Protein AF-A0ABD1S3P5-F1 (afdb_monomer_lite)

InterPro domains:
  IPR026961 PGG domain [PF13962] (148-202)

Radius of gyration: 58.66 Å; chains: 1; bounding box: 103×117×147 Å

Sequence (234 aa):
MLAAAAPSSASAAITHRISSPAATEDFFEEQLPLYLGKYLIYVERLAALEESWTRSIDVNDINNQRETAMDIADKLQYGASALEIKEALVEAGAKHARHVGQVDKAIELQRTVSDIKHEVHSQLIQNKKTQRQVSGIAKELKKIHRDAVQNTTNSVTVVAVLFASIAFLAIFNLPCLYLRDGPKAGKARISNTIAFRVFCLSILQPCSFLLLLSSFRLPSLPGTQELRNKLSQL

Secondary structure (DSSP, 8-state):
-----PPPTTTTSSTT-S--TTTTTHHHHHHHHHHHHHHHHHHHHHHHHHHHHHTT--TT---TTS--HHHHHHTS-S-HHHHHHHHHHHHTT---TTTTTHHHHHHHHHHHHHHHHHHHHHHHHHHHHHHHHHHHHHHHHHHHHHHHHHHHHHHHHHHHHHHHHHHHHHHH-STTSB--SSTTTT-BTTTT-HHHHHHHHHHHHHHHHHHHHHHH------HHHHHHHHHTT-

Foldseek 3Di:
DDDDDDDDPPVVVVVPPPDDPPPVVVVVVVCVVVVVVVVVVVVVVVVVVVVVVVVPDDQADADPVLFGQLNVLVPDDDDPVSVVSNVVSVVVVHDTSVPPPPVCPVVVVVVVVVVVVVVVVVVVVVVVVVVVVVVVVVVVVVVVVVVVVLVVVLVVLVVVLVVVVVVVCVVQPDPPQAACDDPRGRDGPCPPPPVVVVVVCVSPPVSVVVNCVSVVPDDDDPPVVVVVVVVVVD

Organism: NCBI:txid205694

pLDDT: mean 70.48, std 14.76, range [35.66, 96.38]

Structure (mmCIF, N/CA/C/O backbone):
data_AF-A0ABD1S3P5-F1
#
_entry.id   AF-A0ABD1S3P5-F1
#
loop_
_atom_site.group_PDB
_atom_site.id
_atom_site.type_symbol
_atom_site.label_atom_id
_atom_site.label_alt_id
_atom_site.label_comp_id
_atom_site.label_asym_id
_atom_site.label_entity_id
_atom_site.label_seq_id
_atom_site.pdbx_PDB_ins_code
_atom_site.Cartn_x
_atom_site.Cartn_y
_atom_site.Cartn_z
_atom_site.occupancy
_atom_site.B_iso_or_equiv
_atom_site.auth_seq_id
_atom_site.auth_comp_id
_atom_site.auth_asym_id
_atom_site.auth_atom_id
_atom_site.pdbx_PDB_model_num
ATOM 1 N N . MET A 1 1 ? -22.052 -100.511 76.903 1.00 39.59 1 MET A N 1
ATOM 2 C CA . MET A 1 1 ? -20.831 -99.910 76.318 1.00 39.59 1 MET A CA 1
ATOM 3 C C . MET A 1 1 ? -21.218 -98.616 75.620 1.00 39.59 1 MET A C 1
ATOM 5 O O . MET A 1 1 ? -22.279 -98.604 75.017 1.00 39.59 1 MET A O 1
ATOM 9 N N . LEU A 1 2 ? -20.340 -97.607 75.715 1.00 35.66 2 LEU A N 1
ATOM 10 C CA . LEU A 1 2 ? -20.448 -96.195 75.287 1.00 35.66 2 LEU A CA 1
ATOM 11 C C . LEU A 1 2 ? -21.375 -95.337 76.173 1.00 35.66 2 LEU A C 1
ATOM 13 O O . LEU A 1 2 ? -22.586 -95.459 76.093 1.00 35.66 2 LEU A O 1
ATOM 17 N N . ALA A 1 3 ? -20.889 -94.639 77.204 1.00 38.06 3 ALA A N 1
ATOM 18 C CA . ALA A 1 3 ? -19.918 -93.530 77.288 1.00 38.06 3 ALA A CA 1
ATOM 19 C C . ALA A 1 3 ? -20.564 -92.136 77.127 1.00 38.06 3 ALA A C 1
ATOM 21 O O . ALA A 1 3 ? -21.062 -91.766 76.072 1.00 38.06 3 ALA A O 1
ATOM 22 N N . ALA A 1 4 ? -20.514 -91.421 78.253 1.00 40.78 4 ALA A N 1
ATOM 23 C CA . ALA A 1 4 ? -20.745 -90.012 78.547 1.00 40.78 4 ALA A CA 1
ATOM 24 C C . ALA A 1 4 ? -20.674 -88.980 77.402 1.00 40.78 4 ALA A C 1
ATOM 26 O O . ALA A 1 4 ? -19.694 -88.914 76.666 1.00 40.78 4 ALA A O 1
ATOM 27 N N . ALA A 1 5 ? -21.618 -88.034 77.430 1.00 40.75 5 ALA A N 1
ATOM 28 C CA . ALA A 1 5 ? -21.368 -86.638 77.080 1.00 40.75 5 ALA A CA 1
ATOM 29 C C . ALA A 1 5 ? -22.141 -85.740 78.063 1.00 40.75 5 ALA A C 1
ATOM 31 O O . ALA A 1 5 ? -23.366 -85.799 78.156 1.00 40.75 5 ALA A O 1
ATOM 32 N N . ALA A 1 6 ? -21.393 -84.977 78.858 1.00 50.50 6 ALA A N 1
ATOM 33 C CA . ALA A 1 6 ? -21.895 -84.048 79.862 1.00 50.50 6 ALA A CA 1
ATOM 34 C C . ALA A 1 6 ? -2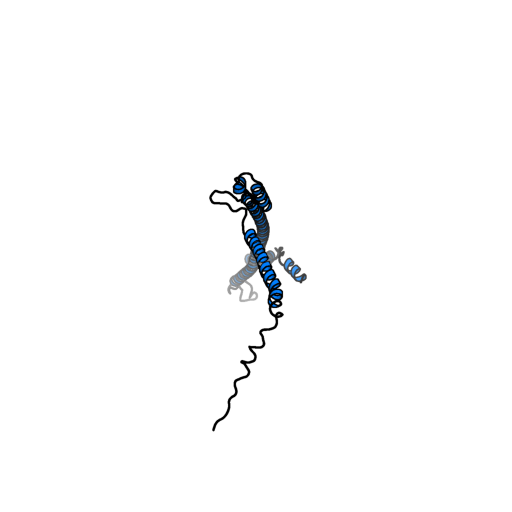2.597 -82.832 79.216 1.00 50.50 6 ALA A C 1
ATOM 36 O O . ALA A 1 6 ? -22.207 -82.418 78.122 1.00 50.50 6 ALA A O 1
ATOM 37 N N . PRO A 1 7 ? -23.593 -82.221 79.884 1.00 48.12 7 PRO A N 1
ATOM 38 C CA . PRO A 1 7 ? -24.232 -81.002 79.402 1.00 48.12 7 PRO A CA 1
ATOM 39 C C . PRO A 1 7 ? -23.256 -79.817 79.430 1.00 48.12 7 PRO A C 1
ATOM 41 O O . PRO A 1 7 ? -22.614 -79.526 80.439 1.00 48.12 7 PRO A O 1
ATOM 44 N N . SER A 1 8 ? -23.157 -79.135 78.289 1.00 46.97 8 SER A N 1
ATOM 45 C CA . SER A 1 8 ? -22.317 -77.963 78.048 1.00 46.97 8 SER A CA 1
ATOM 46 C C . SER A 1 8 ? -22.618 -76.818 79.020 1.00 46.97 8 SER A C 1
ATOM 48 O O . SER A 1 8 ? -23.758 -76.369 79.151 1.00 46.97 8 SER A O 1
ATOM 50 N N . SER A 1 9 ? -21.555 -76.289 79.616 1.00 54.38 9 SER A N 1
ATOM 51 C CA . SER A 1 9 ? -21.461 -75.184 80.580 1.00 54.38 9 SER A CA 1
ATOM 52 C C . SER A 1 9 ? -21.979 -73.809 80.113 1.00 54.38 9 SER A C 1
ATOM 54 O O . SER A 1 9 ? -21.763 -72.813 80.797 1.00 54.38 9 SER A O 1
ATOM 56 N N . ALA A 1 10 ? -22.700 -73.717 78.992 1.00 51.88 10 ALA A N 1
ATOM 57 C CA . ALA A 1 10 ? -23.250 -72.458 78.481 1.00 51.88 10 ALA A CA 1
ATOM 58 C C . ALA A 1 10 ? -24.597 -72.068 79.125 1.00 51.88 10 ALA A C 1
ATOM 60 O O . ALA A 1 10 ? -24.913 -70.885 79.222 1.00 51.88 10 ALA A O 1
ATOM 61 N N . SER A 1 11 ? -25.374 -73.034 79.634 1.00 43.78 11 SER A N 1
ATOM 62 C CA . SER A 1 11 ? -26.687 -72.753 80.245 1.00 43.78 11 SER A CA 1
ATOM 63 C C . SER A 1 11 ? -26.609 -72.295 81.710 1.00 43.78 11 SER A C 1
ATOM 65 O O . SER A 1 11 ? -27.605 -71.827 82.252 1.00 43.78 11 SER A O 1
ATOM 67 N N . ALA A 1 12 ? -25.438 -72.396 82.350 1.00 48.00 12 ALA A N 1
ATOM 68 C CA . ALA A 1 12 ? -25.207 -71.908 83.713 1.00 48.00 12 ALA A CA 1
ATOM 69 C C . ALA A 1 12 ? -24.715 -70.446 83.753 1.00 48.00 12 ALA A C 1
ATOM 71 O O . ALA A 1 12 ? -24.774 -69.804 84.798 1.00 48.00 12 ALA A O 1
ATOM 72 N N . ALA A 1 13 ? -24.273 -69.893 82.617 1.00 46.25 13 ALA A N 1
ATOM 73 C CA . ALA A 1 13 ? -23.770 -68.520 82.528 1.00 46.25 13 ALA A CA 1
ATOM 74 C C . ALA A 1 13 ? -24.880 -67.464 82.347 1.00 46.25 13 ALA A C 1
ATOM 76 O O . ALA A 1 13 ? -24.638 -66.277 82.550 1.00 46.25 13 ALA A O 1
ATOM 77 N N . ILE A 1 14 ? -26.102 -67.882 81.996 1.00 49.34 14 ILE A N 1
ATOM 78 C CA . ILE A 1 14 ? -27.228 -66.968 81.733 1.00 49.34 14 ILE A CA 1
ATOM 79 C C . ILE A 1 14 ? -28.035 -66.672 83.013 1.00 49.34 14 ILE A C 1
ATOM 81 O O . ILE A 1 14 ? -28.642 -65.611 83.124 1.00 49.34 14 ILE A O 1
ATOM 85 N N . THR A 1 15 ? -27.958 -67.525 84.038 1.00 52.34 15 THR A N 1
ATOM 86 C CA . THR A 1 15 ? -28.753 -67.370 85.275 1.00 52.34 15 THR A CA 1
ATOM 87 C C . THR A 1 15 ? -28.038 -66.585 86.388 1.00 52.34 15 THR A C 1
ATOM 89 O O . THR A 1 15 ? -28.634 -66.324 87.425 1.00 52.34 15 THR A O 1
ATOM 92 N N . HIS A 1 16 ? -26.792 -66.129 86.190 1.00 46.78 16 HIS A N 1
ATOM 93 C CA . HIS A 1 16 ? -26.064 -65.324 87.192 1.00 46.78 16 HIS A CA 1
ATOM 94 C C . HIS A 1 16 ? -25.769 -63.877 86.749 1.00 46.78 16 HIS A C 1
ATOM 96 O O . HIS A 1 16 ? -24.919 -63.195 87.322 1.00 46.78 16 HIS A O 1
ATOM 102 N N . ARG A 1 17 ? -26.479 -63.378 85.729 1.00 45.41 17 ARG A N 1
ATOM 103 C CA . ARG A 1 17 ? -26.365 -61.985 85.255 1.00 45.41 17 ARG A CA 1
ATOM 104 C C . ARG A 1 17 ? -27.655 -61.174 85.394 1.00 45.41 17 ARG A C 1
ATOM 106 O O . ARG A 1 17 ? -27.852 -60.201 84.679 1.00 45.41 17 ARG A O 1
ATOM 113 N N . ILE A 1 18 ? -28.506 -61.545 86.349 1.00 49.81 18 ILE A N 1
ATOM 114 C CA . ILE A 1 18 ? -29.644 -60.735 86.805 1.00 49.81 18 ILE A CA 1
ATOM 115 C C . ILE A 1 18 ? -29.401 -60.389 88.277 1.00 49.81 18 ILE A C 1
ATOM 117 O O . ILE A 1 18 ? -30.017 -60.961 89.163 1.00 49.81 18 ILE A O 1
ATOM 121 N N . SER A 1 19 ? -28.414 -59.531 88.543 1.00 48.06 19 SER A N 1
ATOM 122 C CA . SER A 1 19 ? -28.267 -58.800 89.814 1.00 48.06 19 SER A CA 1
ATOM 123 C C . SER A 1 19 ? -27.084 -57.830 89.714 1.00 48.06 19 SER A C 1
ATOM 125 O O . SER A 1 19 ? -26.048 -58.021 90.346 1.00 48.06 19 SER A O 1
ATOM 127 N N . SER A 1 20 ? -27.209 -56.792 88.887 1.00 41.75 20 SER A N 1
ATOM 128 C CA . SER A 1 20 ? -26.415 -55.573 89.066 1.00 41.75 20 SER A CA 1
ATOM 129 C C . SER A 1 20 ? -27.196 -54.376 88.511 1.00 41.75 20 SER A C 1
ATOM 131 O O . SER A 1 20 ? -27.411 -54.323 87.301 1.00 41.75 20 SER A O 1
ATOM 133 N N . PRO A 1 21 ? -27.641 -53.431 89.358 1.00 45.88 21 PRO A N 1
ATOM 134 C CA . PRO A 1 21 ? -28.354 -52.225 88.934 1.00 45.88 21 PRO A CA 1
ATOM 135 C C . PRO A 1 21 ? -27.427 -51.140 88.352 1.00 45.88 21 PRO A C 1
ATOM 137 O O . PRO A 1 21 ? -27.872 -50.026 88.117 1.00 45.88 21 PRO A O 1
ATOM 140 N N . ALA A 1 22 ? -26.148 -51.443 88.107 1.00 45.25 22 ALA A N 1
ATOM 141 C CA . ALA A 1 22 ? -25.163 -50.465 87.641 1.00 45.25 22 ALA A CA 1
ATOM 142 C C . ALA A 1 22 ? -25.026 -50.370 86.108 1.00 45.25 22 ALA A C 1
ATOM 144 O O . ALA A 1 22 ? -24.337 -49.490 85.623 1.00 45.25 22 ALA A O 1
ATOM 145 N N . ALA A 1 23 ? -25.655 -51.256 85.328 1.00 44.66 23 ALA A N 1
ATOM 146 C CA . ALA A 1 23 ? -25.467 -51.293 83.868 1.00 44.66 23 ALA A CA 1
ATOM 147 C C . ALA A 1 23 ? -26.588 -50.607 83.060 1.00 44.66 23 ALA A C 1
ATOM 149 O O . ALA A 1 23 ? -26.523 -50.561 81.834 1.00 44.66 23 ALA A O 1
ATOM 150 N N . THR A 1 24 ? -27.636 -50.111 83.722 1.00 47.38 24 THR A N 1
ATOM 151 C CA . THR A 1 24 ? -28.784 -49.457 83.068 1.00 47.38 24 THR A CA 1
ATOM 152 C C . THR A 1 24 ? -28.721 -47.931 83.085 1.00 47.38 24 THR A C 1
ATOM 154 O O . THR A 1 24 ? -29.417 -47.312 82.286 1.00 47.38 24 THR A O 1
ATOM 157 N N . GLU A 1 25 ? -27.879 -47.324 83.926 1.00 46.66 25 GLU A N 1
ATOM 158 C CA . GLU A 1 25 ? -27.720 -45.859 83.975 1.00 46.66 25 GLU A CA 1
ATOM 159 C C . GLU A 1 25 ? -26.595 -45.353 83.054 1.00 46.66 25 GLU A C 1
ATOM 161 O O . GLU A 1 25 ? -26.765 -44.326 82.399 1.00 46.66 25 GLU A O 1
ATOM 166 N N . ASP A 1 26 ? -25.530 -46.139 82.853 1.00 43.09 26 ASP A N 1
ATOM 167 C CA . ASP A 1 26 ? -24.425 -45.792 81.939 1.00 43.09 26 ASP A CA 1
ATOM 168 C C . ASP A 1 26 ? -24.860 -45.709 80.460 1.00 43.09 26 ASP A C 1
ATOM 170 O O . ASP A 1 26 ? -24.284 -44.969 79.665 1.00 43.09 26 ASP A O 1
ATOM 174 N N . PHE A 1 27 ? -25.924 -46.421 80.067 1.00 45.88 27 PHE A N 1
ATOM 175 C CA . PHE A 1 27 ? -26.441 -46.385 78.691 1.00 45.88 27 PHE A CA 1
ATOM 176 C C . PHE A 1 27 ? -27.237 -45.103 78.382 1.00 45.88 27 PHE A C 1
ATOM 178 O O . PHE A 1 27 ? -27.354 -44.705 77.220 1.00 45.88 27 PHE A O 1
ATOM 185 N N . PHE A 1 28 ? -27.796 -44.453 79.410 1.00 45.91 28 PHE A N 1
ATOM 186 C CA . PHE A 1 28 ? -28.600 -43.237 79.262 1.00 45.91 28 PHE A CA 1
ATOM 187 C C . PHE A 1 28 ? -27.758 -41.954 79.340 1.00 45.91 28 PHE A C 1
ATOM 189 O O . PHE A 1 28 ? -28.091 -40.987 78.651 1.00 45.91 28 PHE A O 1
ATOM 196 N N . GLU A 1 29 ? -26.643 -41.946 80.080 1.00 49.00 29 GLU A N 1
ATOM 197 C CA . GLU A 1 29 ? -25.739 -40.783 80.147 1.00 49.00 29 GLU A CA 1
ATOM 198 C C . GLU A 1 29 ? -24.806 -40.646 78.927 1.00 49.00 29 GLU A C 1
ATOM 200 O O . GLU A 1 29 ? -24.455 -39.528 78.548 1.00 49.00 29 GLU A O 1
ATOM 205 N N . GLU A 1 30 ? -24.468 -41.738 78.232 1.00 50.41 30 GLU A N 1
ATOM 206 C CA . GLU A 1 30 ? -23.582 -41.689 77.053 1.00 50.41 30 GLU A CA 1
ATOM 207 C C . GLU A 1 30 ? -24.324 -41.321 75.743 1.00 50.41 30 GLU A C 1
ATOM 209 O O . GLU A 1 30 ? -23.744 -40.769 74.805 1.00 50.41 30 GLU A O 1
ATOM 214 N N . GLN A 1 31 ? -25.640 -41.559 75.666 1.00 53.59 31 GLN A N 1
ATOM 215 C CA . GLN A 1 31 ? -26.471 -41.250 74.486 1.00 53.59 31 GLN A CA 1
ATOM 216 C C . GLN A 1 31 ? -27.034 -39.818 74.472 1.00 53.59 31 GLN A C 1
ATOM 218 O O . GLN A 1 31 ? -27.347 -39.298 73.396 1.00 53.59 31 GLN A O 1
ATOM 223 N N . LEU A 1 32 ? -27.152 -39.160 75.630 1.00 56.72 32 LEU A N 1
ATOM 224 C CA . LEU A 1 32 ? -27.719 -37.812 75.757 1.00 56.72 32 LEU A CA 1
ATOM 225 C C . LEU A 1 32 ? -26.985 -36.739 74.918 1.00 56.72 32 LEU A C 1
ATOM 227 O O . LEU A 1 32 ? -27.651 -36.038 74.149 1.00 56.72 32 LEU A O 1
ATOM 231 N N . PRO A 1 33 ? -25.640 -36.613 74.978 1.00 58.31 33 PRO A N 1
ATOM 232 C CA . PRO A 1 33 ? -24.913 -35.619 74.182 1.00 58.31 33 PRO A CA 1
ATOM 233 C C . PRO A 1 33 ? -24.933 -35.935 72.680 1.00 58.31 33 PRO A C 1
ATOM 235 O O . PRO A 1 33 ? -24.889 -35.026 71.855 1.00 58.31 33 PRO A O 1
ATOM 238 N N . LEU A 1 34 ? -25.066 -37.208 72.303 1.00 57.84 34 LEU A N 1
ATOM 239 C CA . LEU A 1 34 ? -25.169 -37.654 70.911 1.00 57.84 34 LEU A CA 1
ATOM 240 C C . LEU A 1 34 ? -26.535 -37.313 70.299 1.00 57.84 34 LEU A C 1
ATOM 242 O O . LEU A 1 34 ? -26.616 -36.943 69.126 1.00 57.84 34 LEU A O 1
ATOM 246 N N . TYR A 1 35 ? -27.604 -37.396 71.092 1.00 59.91 35 TYR A N 1
ATOM 247 C CA . TYR A 1 35 ? -28.939 -36.953 70.693 1.00 59.91 35 TYR A CA 1
ATOM 248 C C . TYR A 1 35 ? -29.036 -35.431 70.623 1.00 59.91 35 TYR A C 1
ATOM 250 O O . TYR A 1 35 ? -29.481 -34.907 69.604 1.00 59.91 35 TYR A O 1
ATOM 258 N N . LEU A 1 36 ? -28.567 -34.720 71.651 1.00 67.19 36 LEU A N 1
ATOM 259 C CA . LEU A 1 36 ? -28.508 -33.256 71.648 1.00 67.19 36 LEU A CA 1
ATOM 260 C C . LEU A 1 36 ? -27.636 -32.729 70.505 1.00 67.19 36 LEU A C 1
ATOM 262 O O . LEU A 1 36 ? -28.056 -31.818 69.801 1.00 67.19 36 LEU A O 1
ATOM 266 N N . GLY A 1 37 ? -26.484 -33.353 70.250 1.00 70.12 37 GLY A N 1
ATOM 267 C CA . GLY A 1 37 ? -25.609 -33.023 69.127 1.00 70.12 37 GLY A CA 1
ATOM 268 C C . GLY A 1 37 ? -26.269 -33.277 67.772 1.00 70.12 37 GLY A C 1
ATOM 269 O O . GLY A 1 37 ? -26.207 -32.420 66.897 1.00 70.12 37 GLY A O 1
ATOM 270 N N . LYS A 1 38 ? -26.978 -34.403 67.598 1.00 72.94 38 LYS A N 1
ATOM 271 C CA . LYS A 1 38 ? -27.773 -34.644 66.382 1.00 72.94 38 LYS A CA 1
ATOM 272 C C . LYS A 1 38 ? -28.842 -33.574 66.195 1.00 72.94 38 LYS A C 1
ATOM 274 O O . LYS A 1 38 ? -28.939 -33.034 65.099 1.00 72.94 38 LYS A O 1
ATOM 279 N N . TYR A 1 39 ? -29.611 -33.253 67.236 1.00 69.62 39 TYR A N 1
ATOM 280 C CA . TYR A 1 39 ? -30.628 -32.202 67.170 1.00 69.62 39 TYR A CA 1
ATOM 281 C C . TYR A 1 39 ? -30.009 -30.849 66.817 1.00 69.62 39 TYR A C 1
ATOM 283 O O . TYR A 1 39 ? -30.495 -30.211 65.892 1.00 69.62 39 TYR A O 1
ATOM 291 N N . LEU A 1 40 ? -28.908 -30.457 67.462 1.00 74.19 40 LEU A N 1
ATOM 292 C CA . LEU A 1 40 ? -28.217 -29.193 67.202 1.00 74.19 40 LEU A CA 1
ATOM 293 C C . LEU A 1 40 ? -27.708 -29.103 65.754 1.00 74.19 40 LEU A C 1
ATOM 295 O O . LEU A 1 40 ? -27.933 -28.094 65.094 1.00 74.19 40 LEU A O 1
ATOM 299 N N . ILE A 1 41 ? -27.141 -30.192 65.221 1.00 75.25 41 ILE A N 1
ATOM 300 C CA . ILE A 1 41 ? -26.720 -30.290 63.814 1.00 75.25 41 ILE A CA 1
ATOM 301 C C . ILE A 1 41 ? -27.922 -30.176 62.866 1.00 75.25 41 ILE A C 1
ATOM 303 O O . ILE A 1 41 ? -27.816 -29.545 61.814 1.00 75.25 41 ILE A O 1
ATOM 307 N N . TYR A 1 42 ? -29.074 -30.764 63.206 1.00 72.12 42 TYR A N 1
ATOM 308 C CA . TYR A 1 42 ? -30.294 -30.589 62.413 1.00 72.12 42 TYR A CA 1
ATOM 309 C C . TYR A 1 42 ? -30.769 -29.133 62.420 1.00 72.12 42 TYR A C 1
ATOM 311 O O . TYR A 1 42 ? -31.145 -28.633 61.362 1.00 72.12 42 TYR A O 1
ATOM 319 N N . VAL A 1 43 ? -30.721 -28.445 63.567 1.00 72.62 43 VAL A N 1
ATOM 320 C CA . VAL A 1 43 ? -31.156 -27.041 63.659 1.00 72.62 43 VAL A CA 1
ATOM 321 C C . VAL 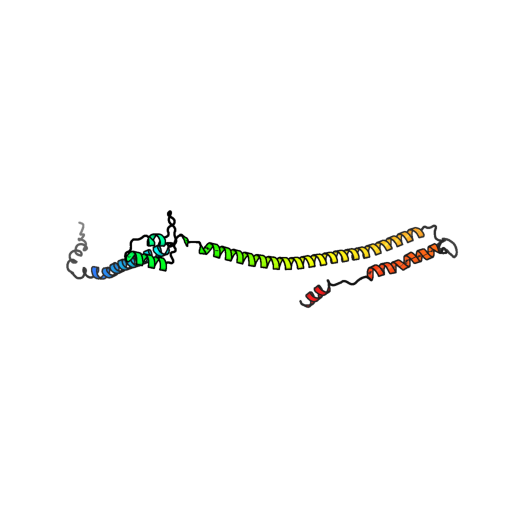A 1 43 ? -30.207 -26.116 62.890 1.00 72.62 43 VAL A C 1
ATOM 323 O O . VAL A 1 43 ? -30.675 -25.308 62.092 1.00 72.62 43 VAL A O 1
ATOM 326 N N . GLU A 1 44 ? -28.888 -26.283 63.031 1.00 75.56 44 GLU A N 1
ATOM 327 C CA . GLU A 1 44 ? -27.898 -25.518 62.253 1.00 75.56 44 GLU A CA 1
ATOM 328 C C . GLU A 1 44 ? -28.047 -25.756 60.748 1.00 75.56 44 GLU A C 1
ATOM 330 O O . GLU A 1 44 ? -27.958 -24.826 59.946 1.00 75.56 44 GLU A O 1
ATOM 335 N N . ARG A 1 45 ? -28.325 -27.000 60.344 1.00 77.56 45 ARG A N 1
ATOM 336 C CA . ARG A 1 45 ? -28.508 -27.339 58.932 1.00 77.56 45 ARG A CA 1
ATOM 337 C C . ARG A 1 45 ? -29.802 -26.772 58.352 1.00 77.56 45 ARG A C 1
ATOM 339 O O . ARG A 1 45 ? -29.815 -26.423 57.175 1.00 77.56 45 ARG A O 1
ATOM 346 N N . LEU A 1 46 ? -30.867 -26.672 59.147 1.00 72.31 46 LEU A N 1
ATOM 347 C CA . LEU A 1 46 ? -32.116 -26.024 58.740 1.00 72.31 46 LEU A CA 1
ATOM 348 C C . LEU A 1 46 ? -31.939 -24.507 58.598 1.00 72.31 46 LEU A C 1
ATOM 350 O O . LEU A 1 46 ? -32.345 -23.965 57.574 1.00 72.31 46 LEU A O 1
ATOM 354 N N . ALA A 1 47 ? -31.251 -23.853 59.538 1.00 70.88 47 ALA A N 1
ATOM 355 C CA . ALA A 1 47 ? -30.931 -22.426 59.443 1.00 70.88 47 ALA A CA 1
ATOM 356 C C . ALA A 1 47 ? -30.036 -22.112 58.225 1.00 70.88 47 ALA A C 1
ATOM 358 O O . ALA A 1 47 ? -30.294 -21.175 57.473 1.00 70.88 47 ALA A O 1
ATOM 359 N N . ALA A 1 48 ? -29.031 -22.953 57.951 1.00 67.00 48 ALA A N 1
ATOM 360 C CA . ALA A 1 48 ? -28.183 -22.809 56.766 1.00 67.00 48 ALA A CA 1
ATOM 361 C C . ALA A 1 48 ? -28.946 -23.044 55.447 1.00 67.00 48 ALA A C 1
ATOM 363 O O . ALA A 1 48 ? -28.643 -22.423 54.426 1.00 67.00 48 ALA A O 1
ATOM 364 N N . LEU A 1 49 ? -29.941 -23.939 55.446 1.00 65.56 49 LEU A N 1
ATOM 365 C CA . LEU A 1 49 ? -30.813 -24.157 54.290 1.00 65.56 49 LEU A CA 1
ATOM 366 C C . LEU A 1 49 ? -31.747 -22.966 54.052 1.00 65.56 49 LEU A C 1
ATOM 368 O O . LEU A 1 49 ? -31.940 -22.595 52.893 1.00 65.56 49 LEU A O 1
ATOM 372 N N . GLU A 1 50 ? -32.262 -22.346 55.114 1.00 66.94 50 GLU A N 1
ATOM 373 C CA . GLU A 1 50 ? -33.084 -21.132 55.060 1.00 66.94 50 GLU A CA 1
ATOM 374 C C . GLU A 1 50 ? -32.292 -19.937 54.498 1.00 66.94 50 GLU A C 1
ATOM 376 O O . GLU A 1 50 ? -32.757 -19.248 53.587 1.00 66.94 50 GLU A O 1
ATOM 381 N N . GLU A 1 51 ? -31.036 -19.765 54.917 1.00 60.50 51 GLU A N 1
ATOM 382 C CA . GLU A 1 51 ? -30.118 -18.787 54.318 1.00 60.50 51 GLU A CA 1
ATOM 383 C C . GLU A 1 51 ? -29.781 -19.076 52.845 1.00 60.50 51 GLU A C 1
ATOM 385 O O . GLU A 1 51 ? -29.542 -18.157 52.057 1.00 60.50 51 GLU A O 1
ATOM 390 N N . SER A 1 52 ? -29.723 -20.352 52.451 1.00 61.62 52 SER A N 1
ATOM 391 C CA . SER A 1 52 ? -29.446 -20.721 51.056 1.00 61.62 52 SER A CA 1
ATOM 392 C C . SER A 1 52 ? -30.641 -20.444 50.142 1.00 61.62 52 SER A C 1
ATOM 394 O O . SER A 1 52 ? -30.459 -19.988 49.013 1.00 61.62 52 SER A O 1
ATOM 396 N N . TRP A 1 53 ? -31.862 -20.666 50.641 1.00 57.69 53 TRP A N 1
ATOM 397 C CA . TRP A 1 53 ? -33.093 -20.406 49.901 1.00 57.69 53 TRP A CA 1
ATOM 398 C C . TRP A 1 53 ? -33.328 -18.907 49.729 1.00 57.69 53 TRP A C 1
ATOM 400 O O . TRP A 1 53 ? -33.619 -18.461 48.620 1.00 57.69 53 TRP A O 1
ATOM 410 N N . THR A 1 54 ? -33.116 -18.118 50.783 1.00 57.12 54 THR A N 1
ATOM 411 C CA . THR A 1 54 ? -33.296 -16.657 50.747 1.00 57.12 54 THR A CA 1
ATOM 412 C C . THR A 1 54 ? -32.278 -15.947 49.852 1.00 57.12 54 THR A C 1
ATOM 414 O O . THR A 1 54 ? -32.631 -14.969 49.199 1.00 57.12 54 THR A O 1
ATOM 417 N N . ARG A 1 55 ? -31.051 -16.475 49.711 1.00 58.53 55 ARG A N 1
ATOM 418 C CA . ARG A 1 55 ? -30.038 -15.941 48.775 1.00 58.53 55 ARG A CA 1
ATOM 419 C C . ARG A 1 55 ? -30.392 -16.084 47.292 1.00 58.53 55 ARG A C 1
ATOM 421 O O . ARG A 1 55 ? -29.765 -15.426 46.468 1.00 58.53 55 ARG A O 1
ATOM 428 N N . SER A 1 56 ? -31.337 -16.954 46.941 1.00 60.09 56 SER A N 1
ATOM 429 C CA . SER A 1 56 ? -31.684 -17.252 45.542 1.00 60.09 56 SER A CA 1
ATOM 430 C C . SER A 1 56 ? -32.900 -16.487 45.011 1.00 60.09 56 SER A C 1
ATOM 432 O O . SER A 1 56 ? -33.251 -16.645 43.844 1.00 60.09 56 SER A O 1
ATOM 434 N N . ILE A 1 57 ? -33.546 -15.673 45.850 1.00 70.56 57 ILE A N 1
ATOM 435 C CA . ILE A 1 57 ? -34.792 -14.980 45.512 1.00 70.56 57 ILE A CA 1
ATOM 436 C C . ILE A 1 57 ? -34.462 -13.575 44.995 1.00 70.56 57 ILE A C 1
ATOM 438 O O . ILE A 1 57 ? -33.921 -12.753 45.735 1.00 70.56 57 ILE A O 1
ATOM 442 N N . ASP A 1 58 ? -34.802 -13.287 43.735 1.00 75.69 58 ASP A N 1
ATOM 443 C CA . ASP A 1 58 ? -34.702 -11.931 43.190 1.00 75.69 58 ASP A CA 1
ATOM 444 C C . ASP A 1 58 ? -35.863 -11.073 43.712 1.00 75.69 58 ASP A C 1
ATOM 446 O O . ASP A 1 58 ? -37.030 -11.247 43.360 1.00 75.69 58 ASP A O 1
ATOM 450 N N . VAL A 1 59 ? -35.535 -10.112 44.572 1.00 74.31 59 VAL A N 1
ATOM 451 C CA . VAL A 1 59 ? -36.483 -9.146 45.150 1.00 74.31 59 VAL A CA 1
ATOM 452 C C . VAL A 1 59 ? -37.124 -8.213 44.114 1.00 74.31 59 VAL A C 1
ATOM 454 O O . VAL A 1 59 ? -38.124 -7.557 44.420 1.00 74.31 59 VAL A O 1
ATOM 457 N N . ASN A 1 60 ? -36.578 -8.143 42.896 1.00 78.06 60 ASN A N 1
ATOM 458 C CA . ASN A 1 60 ? -37.086 -7.309 41.807 1.00 78.06 60 ASN A CA 1
ATOM 459 C C . ASN A 1 60 ? -37.880 -8.089 40.744 1.00 78.06 60 ASN A C 1
ATOM 461 O O . ASN A 1 60 ? -38.208 -7.510 39.704 1.00 78.06 60 ASN A O 1
ATOM 465 N N . ASP A 1 61 ? -38.229 -9.354 40.998 1.00 80.00 61 ASP A N 1
ATOM 466 C CA . ASP A 1 61 ? -39.088 -10.128 40.102 1.00 80.00 61 ASP A CA 1
ATOM 467 C C . ASP A 1 61 ? -40.483 -9.496 39.955 1.00 80.00 61 ASP A C 1
ATOM 469 O O . ASP A 1 61 ? -41.110 -9.037 40.917 1.00 80.00 61 ASP A O 1
ATOM 473 N N . ILE A 1 62 ? -40.976 -9.469 38.714 1.00 80.00 62 ILE A N 1
ATOM 474 C CA . ILE A 1 62 ? -42.239 -8.829 38.333 1.00 80.00 62 ILE A CA 1
ATOM 475 C C . ILE A 1 62 ? -43.294 -9.908 38.067 1.00 80.00 62 ILE A C 1
ATOM 477 O O . ILE A 1 62 ? -43.097 -10.789 37.230 1.00 80.00 62 ILE A O 1
ATOM 481 N N . ASN A 1 63 ? -44.448 -9.815 38.732 1.00 82.25 63 ASN A N 1
ATOM 482 C CA . ASN A 1 63 ? -45.555 -10.754 38.525 1.00 82.25 63 ASN A CA 1
ATOM 483 C C . ASN A 1 63 ? -46.346 -10.483 37.215 1.00 82.25 63 ASN A C 1
ATOM 485 O O . ASN A 1 63 ? -46.170 -9.467 36.540 1.00 82.25 63 ASN A O 1
ATOM 489 N N . ASN A 1 64 ? -47.308 -11.356 36.877 1.00 82.31 64 ASN A N 1
ATOM 490 C CA . ASN A 1 64 ? -48.186 -11.190 35.699 1.00 82.31 64 ASN A CA 1
ATOM 491 C C . ASN A 1 64 ? -49.073 -9.924 35.732 1.00 82.31 64 ASN A C 1
ATOM 493 O O . ASN A 1 64 ? -49.656 -9.554 34.714 1.00 82.31 64 ASN A O 1
ATOM 497 N N . GLN A 1 65 ? -49.188 -9.265 36.885 1.00 78.06 65 GLN A N 1
ATOM 498 C CA . GLN A 1 65 ? -49.921 -8.012 37.089 1.00 78.06 65 GLN A CA 1
ATOM 499 C C . GLN A 1 65 ? -49.000 -6.778 37.039 1.00 78.06 65 GLN A C 1
ATOM 501 O O . GLN A 1 65 ? -49.474 -5.662 37.223 1.00 78.06 65 GLN A O 1
ATOM 506 N N . ARG A 1 66 ? -47.713 -6.965 36.706 1.00 76.56 66 ARG A N 1
ATOM 507 C CA . ARG A 1 66 ? -46.664 -5.934 36.666 1.00 76.56 66 ARG A CA 1
ATOM 508 C C . ARG A 1 66 ? -46.353 -5.297 38.020 1.00 76.56 66 ARG A C 1
ATOM 510 O O . ARG A 1 66 ? -46.105 -4.098 38.088 1.00 76.56 66 ARG A O 1
ATOM 517 N N . GLU A 1 67 ? -46.338 -6.099 39.072 1.00 81.50 67 GLU A N 1
ATOM 518 C CA . GLU A 1 67 ? -46.080 -5.649 40.441 1.00 81.50 67 GLU A CA 1
ATOM 519 C C . GLU A 1 67 ? -44.858 -6.383 40.991 1.00 81.50 67 GLU A C 1
ATOM 521 O O . GLU A 1 67 ? -44.735 -7.597 40.802 1.00 81.50 67 GLU A O 1
ATOM 526 N N . THR A 1 68 ? -43.955 -5.652 41.644 1.00 85.31 68 THR A N 1
ATOM 527 C CA . THR A 1 68 ? -42.834 -6.236 42.398 1.00 85.31 68 THR A CA 1
ATOM 528 C C . THR A 1 68 ? -43.206 -6.468 43.859 1.00 85.31 68 THR A C 1
ATOM 530 O O . THR A 1 68 ? -44.233 -5.983 44.339 1.00 85.31 68 THR A O 1
ATOM 533 N N . ALA A 1 69 ? -42.340 -7.164 44.606 1.00 82.50 69 ALA A N 1
ATOM 534 C CA . ALA A 1 69 ? -42.503 -7.371 46.048 1.00 82.50 69 ALA A CA 1
ATOM 535 C C . ALA A 1 69 ? -42.762 -6.057 46.816 1.00 82.50 69 ALA A C 1
ATOM 537 O O . ALA A 1 69 ? -43.572 -6.039 47.740 1.00 82.50 69 ALA A O 1
ATOM 538 N N . MET A 1 70 ? -42.161 -4.943 46.377 1.00 82.44 70 MET A N 1
ATOM 539 C CA . MET A 1 70 ? -42.398 -3.609 46.942 1.00 82.44 70 MET A CA 1
ATOM 540 C C . MET A 1 70 ? -43.813 -3.075 46.656 1.00 82.44 70 MET A C 1
ATOM 542 O O . MET A 1 70 ? -44.470 -2.555 47.554 1.00 82.44 70 MET A O 1
ATOM 546 N N . ASP A 1 71 ? -44.315 -3.238 45.425 1.00 82.69 71 ASP A N 1
ATOM 547 C CA . ASP A 1 71 ? -45.675 -2.819 45.047 1.00 82.69 71 ASP A CA 1
ATOM 548 C C . ASP A 1 71 ? -46.749 -3.643 45.782 1.00 82.69 71 ASP A C 1
ATOM 550 O O . ASP A 1 71 ? -47.819 -3.132 46.117 1.00 82.69 71 ASP A O 1
ATOM 554 N N . ILE A 1 72 ? -46.455 -4.916 46.066 1.00 82.12 72 ILE A N 1
ATOM 555 C CA . ILE A 1 72 ? -47.320 -5.807 46.849 1.00 82.12 72 ILE A CA 1
ATOM 556 C C . ILE A 1 72 ? -47.288 -5.416 48.331 1.00 82.12 72 ILE A C 1
ATOM 558 O O . ILE A 1 72 ? -48.344 -5.316 48.957 1.00 82.12 72 ILE A O 1
ATOM 562 N N . ALA A 1 73 ? -46.102 -5.142 48.885 1.00 82.12 73 ALA A N 1
ATOM 563 C CA . ALA A 1 73 ? -45.948 -4.693 50.267 1.00 82.12 73 ALA A CA 1
ATOM 564 C C . ALA A 1 73 ? -46.673 -3.363 50.524 1.00 82.12 73 ALA A C 1
ATOM 566 O O . ALA A 1 73 ? -47.229 -3.158 51.604 1.00 82.12 73 ALA A O 1
ATOM 567 N N . ASP A 1 74 ? -46.740 -2.477 49.527 1.00 81.38 74 ASP A N 1
ATOM 568 C CA . ASP A 1 74 ? -47.487 -1.219 49.608 1.00 81.38 74 ASP A CA 1
ATOM 569 C C . ASP A 1 74 ? -49.004 -1.379 49.718 1.00 81.38 74 ASP A C 1
ATOM 571 O O . ASP A 1 74 ? -49.669 -0.503 50.272 1.00 81.38 74 ASP A O 1
ATOM 575 N N . LYS A 1 75 ? -49.547 -2.507 49.261 1.00 82.25 75 LYS A N 1
ATOM 576 C CA . LYS A 1 75 ? -50.981 -2.813 49.332 1.00 82.25 75 LYS A CA 1
ATOM 577 C C . LYS A 1 75 ? -51.404 -3.509 50.624 1.00 82.25 75 LYS A C 1
ATOM 579 O O . LYS A 1 75 ? -52.605 -3.667 50.852 1.00 82.25 75 LYS A O 1
ATOM 584 N N . LEU A 1 76 ? -50.457 -3.954 51.451 1.00 78.56 76 LEU A N 1
ATOM 585 C CA . LEU A 1 76 ? -50.766 -4.600 52.726 1.00 78.56 76 LEU A CA 1
ATOM 586 C C . LEU A 1 76 ? -51.403 -3.587 53.691 1.00 78.56 76 LEU A C 1
ATOM 588 O O . LEU A 1 76 ? -50.945 -2.451 53.816 1.00 78.56 76 LEU A O 1
ATOM 592 N N . GLN A 1 77 ? -52.474 -3.997 54.376 1.00 69.38 77 GLN A N 1
ATOM 593 C CA . GLN A 1 77 ? -53.138 -3.153 55.373 1.00 69.38 77 GLN A CA 1
ATOM 594 C C . GLN A 1 77 ? -52.219 -2.921 56.580 1.00 69.38 77 GLN A C 1
ATOM 596 O O . GLN A 1 77 ? -51.551 -3.835 57.058 1.00 69.38 77 GLN A O 1
ATOM 601 N N . TYR A 1 78 ? -52.190 -1.672 57.046 1.00 58.06 78 TYR A N 1
ATOM 602 C CA . TYR A 1 78 ? -51.254 -1.146 58.037 1.00 58.06 78 TYR A CA 1
ATOM 603 C C . TYR A 1 78 ? -51.230 -1.956 59.343 1.00 58.06 78 TYR A C 1
ATOM 605 O O . TYR A 1 78 ? -52.175 -1.935 60.129 1.00 58.06 78 TYR A O 1
ATOM 613 N N . GLY A 1 79 ? -50.101 -2.616 59.591 1.00 71.50 79 GLY A N 1
ATOM 614 C CA . GLY A 1 79 ? -49.733 -3.251 60.854 1.00 71.50 79 GLY A CA 1
ATOM 615 C C . GLY A 1 79 ? -48.210 -3.239 61.009 1.00 71.50 79 GLY A C 1
ATOM 616 O O . GLY A 1 79 ? -47.503 -3.033 60.022 1.00 71.50 79 GLY A O 1
ATOM 617 N N . ALA A 1 80 ? -47.700 -3.457 62.227 1.00 70.19 80 ALA A N 1
ATOM 618 C CA . ALA A 1 80 ? -46.256 -3.459 62.512 1.00 70.19 80 ALA A CA 1
ATOM 619 C C . ALA A 1 80 ? -45.473 -4.395 61.566 1.00 70.19 80 ALA A C 1
ATOM 621 O O . ALA A 1 80 ? -44.453 -4.008 61.009 1.00 70.19 80 ALA A O 1
ATOM 622 N N . SER A 1 81 ? -46.045 -5.560 61.253 1.00 71.50 81 SER A N 1
ATOM 623 C CA . SER A 1 81 ? -45.458 -6.544 60.337 1.00 71.50 81 SER A CA 1
ATOM 624 C C . SER A 1 81 ? -45.351 -6.061 58.884 1.00 71.50 81 SER A C 1
ATOM 626 O O . SER A 1 81 ? -44.436 -6.455 58.174 1.00 71.50 81 SER A O 1
ATOM 628 N N . ALA A 1 82 ? -46.257 -5.196 58.414 1.00 73.62 82 ALA A N 1
ATOM 629 C CA . ALA A 1 82 ? -46.174 -4.649 57.056 1.00 73.62 82 ALA A CA 1
ATOM 630 C C . ALA A 1 82 ? -45.038 -3.620 56.927 1.00 73.62 82 ALA A C 1
ATOM 632 O O . ALA A 1 82 ? -44.452 -3.489 55.855 1.00 73.62 82 ALA A O 1
ATOM 633 N N . LEU A 1 83 ? -44.723 -2.904 58.013 1.00 77.44 83 LEU A N 1
ATOM 634 C CA . LEU A 1 83 ? -43.599 -1.971 58.058 1.00 77.44 83 LEU A CA 1
ATOM 635 C C . LEU A 1 83 ? -42.264 -2.724 58.064 1.00 77.44 83 LEU A C 1
ATOM 637 O O . LEU A 1 83 ? -41.398 -2.403 57.260 1.00 77.44 83 LEU A O 1
ATOM 641 N N . GLU A 1 84 ? -42.151 -3.772 58.882 1.00 80.62 84 GLU A N 1
ATOM 642 C CA . GLU A 1 84 ? -40.967 -4.644 58.937 1.00 80.62 84 GLU A CA 1
ATOM 643 C C . GLU A 1 84 ? -40.671 -5.291 57.575 1.00 80.62 84 GLU A C 1
ATOM 645 O O . GLU A 1 84 ? -39.530 -5.292 57.118 1.00 80.62 84 GLU A O 1
ATOM 650 N N . ILE A 1 85 ? -41.704 -5.770 56.869 1.00 80.62 85 ILE A N 1
ATOM 651 C CA . ILE A 1 85 ? -41.553 -6.335 55.519 1.00 80.62 85 ILE A CA 1
ATOM 652 C C . ILE A 1 85 ? -41.070 -5.269 54.526 1.00 80.62 85 ILE A C 1
ATOM 654 O O . ILE A 1 85 ? -40.208 -5.550 53.697 1.00 80.62 85 ILE A O 1
ATOM 658 N N . LYS A 1 86 ? -41.592 -4.039 54.596 1.00 79.94 86 LYS A N 1
ATOM 659 C CA . LYS A 1 86 ? -41.143 -2.944 53.724 1.00 79.94 86 LYS A CA 1
ATOM 660 C C . LYS A 1 86 ? -39.704 -2.537 54.011 1.00 79.94 86 LYS A C 1
ATOM 662 O O . LYS A 1 86 ? -38.946 -2.358 53.066 1.00 79.94 86 LYS A O 1
ATOM 667 N N . GLU A 1 87 ? -39.325 -2.404 55.278 1.00 80.38 87 GLU A N 1
ATOM 668 C CA . GLU A 1 87 ? -37.951 -2.077 55.669 1.00 80.38 87 GLU A CA 1
ATOM 669 C C . GLU A 1 87 ? -36.974 -3.158 55.201 1.00 80.38 87 GLU A C 1
ATOM 671 O O . GLU A 1 87 ? -35.985 -2.826 54.549 1.00 80.38 87 GLU A O 1
ATOM 676 N N . ALA A 1 88 ? -37.307 -4.437 55.396 1.00 79.88 88 ALA A N 1
ATOM 677 C CA . ALA A 1 88 ? -36.506 -5.554 54.900 1.00 79.88 88 ALA A CA 1
ATOM 678 C C . ALA A 1 88 ? -36.391 -5.563 53.362 1.00 79.88 88 ALA A C 1
ATOM 680 O O . ALA A 1 88 ? -35.321 -5.825 52.813 1.00 79.88 88 ALA A O 1
ATOM 681 N N . LEU A 1 89 ? -37.469 -5.232 52.639 1.00 80.81 89 LEU A N 1
ATOM 682 C CA . LEU A 1 89 ? -37.450 -5.112 51.176 1.00 80.81 89 LEU A CA 1
ATOM 683 C C . LEU A 1 89 ? -36.607 -3.919 50.700 1.00 80.81 89 LEU A C 1
ATOM 685 O O . LEU A 1 89 ? -35.915 -4.025 49.688 1.00 80.81 89 LEU A O 1
ATOM 689 N N . VAL A 1 90 ? -36.637 -2.791 51.415 1.00 81.94 90 VAL A N 1
ATOM 690 C CA . VAL A 1 90 ? -35.794 -1.621 51.121 1.00 81.94 90 VAL A CA 1
ATOM 691 C C . VAL A 1 90 ? -34.321 -1.938 51.384 1.00 81.94 90 VAL A C 1
ATOM 693 O O . VAL A 1 90 ? -33.478 -1.600 50.553 1.00 81.94 90 VAL A O 1
ATOM 696 N N . GLU A 1 91 ? -34.010 -2.622 52.487 1.00 80.56 91 GLU A N 1
ATOM 697 C CA . GLU A 1 91 ? -32.653 -3.063 52.832 1.00 80.56 91 GLU A CA 1
ATOM 698 C C . GLU A 1 91 ? -32.099 -4.059 51.801 1.00 80.56 91 GLU A C 1
ATOM 700 O O . GLU A 1 91 ? -30.942 -3.956 51.392 1.00 80.56 91 GLU A O 1
ATOM 705 N N . ALA A 1 92 ? -32.953 -4.945 51.281 1.00 75.06 92 ALA A N 1
ATOM 706 C CA . ALA A 1 92 ? -32.625 -5.843 50.176 1.00 75.06 92 ALA A CA 1
ATOM 707 C C . ALA A 1 92 ? -32.530 -5.142 48.800 1.00 75.06 92 ALA A C 1
ATOM 709 O O . ALA A 1 92 ? -32.178 -5.775 47.804 1.00 75.06 92 ALA A O 1
ATOM 710 N N . GLY A 1 93 ? -32.822 -3.838 48.709 1.00 76.38 93 GLY A N 1
ATOM 711 C CA . GLY A 1 93 ? -32.722 -3.057 47.472 1.00 76.38 93 GLY A CA 1
ATOM 712 C C . GLY A 1 93 ? -33.877 -3.264 46.485 1.00 76.38 93 GLY A C 1
ATOM 713 O O . GLY A 1 93 ? -33.704 -3.023 45.285 1.00 76.38 93 GLY A O 1
ATOM 714 N N . ALA A 1 94 ? -35.044 -3.703 46.964 1.00 79.75 94 ALA A N 1
ATOM 715 C CA . ALA A 1 94 ? -36.231 -3.910 46.143 1.00 79.75 94 ALA A CA 1
ATOM 716 C C . ALA A 1 94 ? -36.767 -2.582 45.581 1.00 79.75 94 ALA A C 1
ATOM 718 O O . ALA A 1 94 ? -36.872 -1.567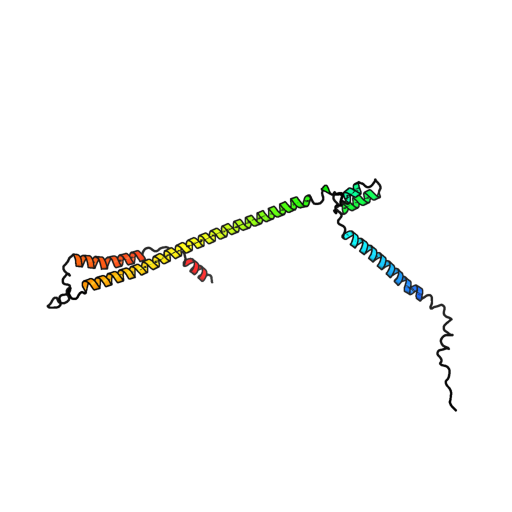 46.274 1.00 79.75 94 ALA A O 1
ATOM 719 N N . LYS A 1 95 ? -37.132 -2.585 44.299 1.00 79.38 95 LYS A N 1
ATOM 720 C CA . LYS A 1 95 ? -37.658 -1.419 43.579 1.00 79.38 95 LYS A CA 1
ATOM 721 C C . LYS A 1 95 ? -39.097 -1.668 43.144 1.00 79.38 95 LYS A C 1
ATOM 723 O O . LYS A 1 95 ? -39.496 -2.792 42.859 1.00 79.38 95 LYS A O 1
ATOM 728 N N . HIS A 1 96 ? -39.873 -0.594 43.023 1.00 79.50 96 HIS A N 1
ATOM 729 C CA . HIS A 1 96 ? -41.179 -0.636 42.355 1.00 79.50 96 HIS A CA 1
ATOM 730 C C . HIS A 1 96 ? -41.035 -1.072 40.894 1.00 79.50 96 HIS A C 1
ATOM 732 O O . HIS A 1 96 ? -40.072 -0.664 40.237 1.00 79.50 96 HIS A O 1
ATOM 738 N N . ALA A 1 97 ? -42.022 -1.786 40.348 1.00 74.31 97 ALA A N 1
ATOM 739 C CA . ALA A 1 97 ? -41.983 -2.337 38.990 1.00 74.31 97 ALA A CA 1
ATOM 740 C C . ALA A 1 97 ? -41.692 -1.290 37.900 1.00 74.31 97 ALA A C 1
ATOM 742 O O . ALA A 1 97 ? -41.032 -1.579 36.905 1.00 74.31 97 ALA A O 1
ATOM 743 N N . ARG A 1 98 ? -42.116 -0.035 38.105 1.00 70.06 98 ARG A N 1
ATOM 744 C CA . ARG A 1 98 ? -41.820 1.102 37.207 1.00 70.06 98 ARG A CA 1
ATOM 745 C C . ARG A 1 98 ? -40.335 1.481 37.123 1.00 70.06 98 ARG A C 1
ATOM 747 O O . ARG A 1 98 ? -39.927 2.092 36.142 1.00 70.06 98 ARG A O 1
ATOM 754 N N . HIS A 1 99 ? -39.543 1.144 38.139 1.00 68.06 99 HIS A N 1
ATOM 755 C CA . HIS A 1 99 ? -38.129 1.507 38.262 1.00 68.06 99 HIS A CA 1
ATOM 756 C C . HIS A 1 99 ? -37.183 0.306 38.097 1.00 68.06 99 HIS A C 1
ATOM 758 O O . HIS A 1 99 ? -35.963 0.487 38.075 1.00 68.06 99 HIS A O 1
ATOM 764 N N . VAL A 1 100 ? -37.721 -0.908 37.951 1.00 68.06 100 VAL A N 1
ATOM 765 C CA . VAL A 1 100 ? -36.949 -2.109 37.609 1.00 68.06 100 VAL A CA 1
ATOM 766 C C . VAL A 1 100 ? -36.540 -2.035 36.128 1.00 68.06 100 VAL A C 1
ATOM 768 O O . VAL A 1 100 ? -37.382 -1.915 35.241 1.00 68.06 100 VAL A O 1
ATOM 771 N N . GLY A 1 101 ? -35.229 -2.032 35.850 1.00 62.19 101 GLY A N 1
ATOM 772 C CA . GLY A 1 101 ? -34.653 -2.065 34.493 1.00 62.19 101 GLY A CA 1
ATOM 773 C C . GLY A 1 101 ? -34.605 -0.741 33.706 1.00 62.19 101 GLY A C 1
ATOM 774 O O . GLY A 1 101 ? -34.136 -0.725 32.566 1.00 62.19 101 GLY A O 1
ATOM 775 N N . GLN A 1 102 ? -35.067 0.387 34.266 1.00 63.03 102 GLN A N 1
ATOM 776 C CA . GLN A 1 102 ? -34.995 1.702 33.595 1.00 63.03 102 GLN A CA 1
ATOM 777 C C . GLN A 1 102 ? -33.607 2.353 33.661 1.00 63.03 102 GLN A C 1
ATOM 779 O O . GLN A 1 102 ? -33.183 3.002 32.706 1.00 63.03 102 GLN A O 1
ATOM 784 N N . VAL A 1 103 ? -32.894 2.177 34.774 1.00 60.97 103 VAL A N 1
ATOM 785 C CA . VAL A 1 103 ? -31.563 2.770 34.987 1.00 60.97 103 VAL A CA 1
ATOM 786 C C . VAL A 1 103 ? -30.495 2.062 34.139 1.00 60.97 103 VAL A C 1
ATOM 788 O O . VAL A 1 103 ? -29.526 2.691 33.721 1.00 60.97 103 VAL A O 1
ATOM 791 N N . ASP A 1 104 ? -30.712 0.796 33.781 1.00 65.56 104 ASP A N 1
ATOM 792 C CA . ASP A 1 104 ? -29.719 -0.006 33.064 1.00 65.56 104 ASP A CA 1
ATOM 793 C C . ASP A 1 104 ? -29.637 0.334 31.575 1.00 65.56 104 ASP A C 1
ATOM 795 O O . ASP A 1 104 ? -28.538 0.510 31.063 1.00 65.56 104 ASP A O 1
ATOM 799 N N . LYS A 1 105 ? -30.764 0.556 30.884 1.00 71.31 105 LYS A N 1
ATOM 800 C CA . LYS A 1 105 ? -30.755 0.794 29.424 1.00 71.31 105 LYS A CA 1
ATOM 801 C C . LYS A 1 105 ? -30.011 2.063 29.011 1.00 71.31 105 LYS A C 1
ATOM 803 O O . LYS A 1 105 ? -29.304 2.070 28.007 1.00 71.31 105 LYS A O 1
ATOM 808 N N . ALA A 1 106 ? -30.182 3.153 29.758 1.00 77.88 106 ALA A N 1
ATOM 809 C CA . ALA A 1 106 ? -29.533 4.424 29.439 1.00 77.88 106 ALA A CA 1
ATOM 810 C C . ALA A 1 106 ? -28.027 4.378 29.731 1.00 77.88 106 ALA A C 1
ATOM 812 O O . ALA A 1 106 ? -27.230 4.891 28.945 1.00 77.88 106 ALA A O 1
ATOM 813 N N . ILE A 1 107 ? -27.633 3.739 30.835 1.00 81.12 107 ILE A N 1
ATOM 814 C CA . ILE A 1 107 ? -26.226 3.591 31.215 1.00 81.12 107 ILE A CA 1
ATOM 815 C C . ILE A 1 107 ? -25.527 2.580 30.297 1.00 81.12 107 ILE A C 1
ATOM 817 O O . ILE A 1 107 ? -24.402 2.820 29.868 1.00 81.12 107 ILE A O 1
ATOM 821 N N . GLU A 1 108 ? -26.184 1.477 29.946 1.00 82.81 108 GLU A N 1
ATOM 822 C CA . GLU A 1 108 ? -25.695 0.495 28.977 1.00 82.81 108 GLU A CA 1
ATOM 823 C C . GLU A 1 108 ? -25.471 1.141 27.608 1.00 82.81 108 GLU A C 1
ATOM 825 O O . GLU A 1 108 ? -24.369 1.054 27.071 1.00 82.81 108 GLU A O 1
ATOM 830 N N . LEU A 1 109 ? -26.446 1.907 27.107 1.00 89.00 109 LEU A N 1
ATOM 831 C CA . LEU A 1 109 ? -26.293 2.656 25.861 1.00 89.00 109 LEU A CA 1
ATOM 832 C C . LEU A 1 109 ? -25.127 3.653 25.930 1.00 89.00 109 LEU A C 1
ATOM 834 O O . LEU A 1 109 ? -24.361 3.765 24.976 1.00 89.00 109 LEU A O 1
ATOM 838 N N . GLN A 1 110 ? -24.958 4.368 27.048 1.00 88.62 110 GLN A N 1
ATOM 839 C CA . GLN A 1 110 ? -23.827 5.283 27.230 1.00 88.62 110 GLN A CA 1
ATOM 840 C C . GLN A 1 110 ? -22.478 4.557 27.216 1.00 88.62 110 GLN A C 1
ATOM 842 O O . GLN A 1 110 ? -21.532 5.067 26.611 1.00 88.62 110 GLN A O 1
ATOM 847 N N . ARG A 1 111 ? -22.385 3.367 27.823 1.00 87.69 111 ARG A N 1
ATOM 848 C CA . ARG A 1 111 ? -21.181 2.525 27.743 1.00 87.69 111 ARG A CA 1
ATOM 849 C C . ARG A 1 111 ? -20.906 2.120 26.301 1.00 87.69 111 ARG A C 1
ATOM 851 O O . ARG A 1 111 ? -19.826 2.409 25.801 1.00 87.69 111 ARG A O 1
ATOM 858 N N . THR A 1 112 ? -21.909 1.601 25.593 1.00 90.75 112 THR A N 1
ATOM 859 C CA . THR A 1 112 ? -21.765 1.212 24.184 1.00 90.75 112 THR A CA 1
ATOM 860 C C . THR A 1 112 ? -21.338 2.387 23.300 1.00 90.75 112 THR A C 1
ATOM 862 O O . THR A 1 112 ? -20.455 2.243 22.459 1.00 90.75 112 THR A O 1
ATOM 865 N N . VAL A 1 113 ? -21.912 3.579 23.495 1.00 94.69 113 VAL A N 1
ATOM 866 C CA . VAL A 1 113 ? -21.522 4.786 22.745 1.00 94.69 113 VAL A CA 1
ATOM 867 C C . VAL A 1 113 ? -20.085 5.205 23.067 1.00 94.69 113 VAL A C 1
ATOM 869 O O . VAL A 1 113 ? -19.350 5.616 22.165 1.00 94.69 113 VAL A O 1
ATOM 872 N N . SER A 1 114 ? -19.663 5.092 24.328 1.00 95.12 114 SER A N 1
ATOM 873 C CA . SER A 1 114 ? -18.284 5.367 24.740 1.00 95.12 114 SER A CA 1
ATOM 874 C C . SER A 1 114 ? -17.295 4.381 24.110 1.00 95.12 114 SER A C 1
ATOM 876 O O . SER A 1 114 ? -16.256 4.800 23.594 1.00 95.12 114 SER A O 1
ATOM 878 N N . ASP A 1 115 ? -17.644 3.097 24.072 1.00 94.62 115 ASP A N 1
ATOM 879 C CA . ASP A 1 115 ? -16.822 2.043 23.474 1.00 94.62 115 ASP A CA 1
ATOM 880 C C . ASP A 1 115 ? -16.675 2.251 21.963 1.00 94.62 115 ASP A C 1
ATOM 882 O O . ASP A 1 115 ? -15.560 2.281 21.438 1.00 94.62 115 ASP A O 1
ATOM 886 N N . ILE A 1 116 ? -17.785 2.524 21.265 1.00 94.94 116 ILE A N 1
ATOM 887 C CA . ILE A 1 116 ? -17.778 2.846 19.831 1.00 94.94 116 ILE A CA 1
ATOM 888 C C . ILE A 1 116 ? -16.916 4.081 19.561 1.00 94.94 116 ILE A C 1
ATOM 890 O O . ILE A 1 116 ? -16.129 4.096 18.615 1.00 94.94 116 ILE A O 1
ATOM 894 N N . LYS A 1 117 ? -17.031 5.128 20.386 1.00 95.88 117 LYS A N 1
ATOM 895 C CA . LYS A 1 117 ? -16.238 6.352 20.225 1.00 95.88 117 LYS A CA 1
ATOM 896 C C . LYS A 1 117 ? -14.740 6.061 20.309 1.00 95.88 117 LYS A C 1
ATOM 898 O O . LYS A 1 117 ? -13.975 6.583 19.493 1.00 95.88 117 LYS A O 1
ATOM 903 N N . HIS A 1 118 ? -14.317 5.262 21.285 1.00 94.94 118 HIS A N 1
ATOM 904 C CA . HIS A 1 118 ? -12.910 4.907 21.442 1.00 94.94 118 HIS A CA 1
ATOM 905 C C . HIS A 1 118 ? -12.403 4.034 20.295 1.00 94.94 118 HIS A C 1
ATOM 907 O O . HIS A 1 118 ? -11.334 4.315 19.745 1.00 94.94 118 HIS A O 1
ATOM 913 N N . GLU A 1 119 ? -13.193 3.050 19.879 1.00 94.38 119 GLU A N 1
ATOM 914 C CA . GLU A 1 119 ? -12.851 2.150 18.782 1.00 94.38 119 GLU A CA 1
ATOM 915 C C . GLU A 1 119 ? -12.723 2.907 17.451 1.00 94.38 119 GLU A C 1
ATOM 917 O O . GLU A 1 119 ? -11.686 2.845 16.790 1.00 94.38 119 GLU A O 1
ATOM 922 N N . VAL A 1 120 ? -13.709 3.739 17.098 1.00 96.38 120 VAL A N 1
ATOM 923 C CA . VAL A 1 120 ? -13.671 4.565 15.878 1.00 96.38 120 VAL A CA 1
ATOM 924 C C . VAL A 1 120 ? -12.473 5.516 15.885 1.00 96.38 120 VAL A C 1
ATOM 926 O O . VAL A 1 120 ? -11.823 5.710 14.855 1.00 96.38 120 VAL A O 1
ATOM 929 N N . HIS A 1 121 ? -12.136 6.101 17.038 1.00 94.94 121 HIS A N 1
ATOM 930 C CA . HIS A 1 121 ? -10.962 6.964 17.145 1.00 94.94 121 HIS A CA 1
ATOM 931 C C . HIS A 1 121 ? -9.656 6.191 16.906 1.00 94.94 121 HIS A C 1
ATOM 933 O O . HIS A 1 121 ? -8.784 6.666 16.170 1.00 94.94 121 HIS A O 1
ATOM 939 N N . SER A 1 122 ? -9.539 4.984 17.467 1.00 93.50 122 SER A N 1
ATOM 940 C CA . SER A 1 122 ? -8.404 4.084 17.235 1.00 93.50 122 SER A CA 1
ATOM 941 C C . SER A 1 122 ? -8.277 3.716 15.753 1.00 93.50 122 SER A C 1
ATOM 943 O O . SER A 1 122 ? -7.210 3.895 15.154 1.00 93.50 122 SER A O 1
ATOM 945 N N . GLN A 1 123 ? -9.387 3.321 15.123 1.00 94.56 123 GLN A N 1
ATOM 946 C CA . GLN A 1 123 ? -9.443 2.987 13.700 1.00 94.56 123 GLN A CA 1
ATOM 947 C C . GLN A 1 123 ? -9.054 4.170 12.815 1.00 94.56 123 GLN A C 1
ATOM 949 O O . GLN A 1 123 ? -8.304 3.999 11.855 1.00 94.56 123 GLN A O 1
ATOM 954 N N . LEU A 1 124 ? -9.496 5.389 13.139 1.00 95.00 124 LEU A N 1
ATOM 955 C CA . LEU A 1 124 ? -9.128 6.588 12.385 1.00 95.00 124 LEU A CA 1
ATOM 956 C C . LEU A 1 124 ? -7.617 6.857 12.452 1.00 95.00 124 LEU A C 1
ATOM 958 O O . LEU A 1 124 ? -6.990 7.178 11.436 1.00 95.00 124 LEU A O 1
ATOM 962 N N . ILE A 1 125 ? -7.010 6.701 13.633 1.00 92.44 125 ILE A N 1
ATOM 963 C CA . ILE A 1 125 ? -5.560 6.848 13.816 1.00 92.44 125 ILE A CA 1
ATOM 964 C C . ILE A 1 125 ? -4.811 5.783 13.014 1.00 92.44 125 ILE A C 1
ATOM 966 O O . ILE A 1 125 ? -3.828 6.104 12.336 1.00 92.44 125 ILE A O 1
ATOM 970 N N . GLN A 1 126 ? -5.266 4.530 13.069 1.00 91.50 126 GLN A N 1
ATOM 971 C CA . GLN A 1 126 ? -4.689 3.439 12.288 1.00 91.50 126 GLN A CA 1
ATOM 972 C C . GLN A 1 126 ? -4.802 3.711 10.786 1.00 91.50 126 GLN A C 1
ATOM 974 O O . GLN A 1 126 ? -3.788 3.667 10.094 1.00 91.50 126 GLN A O 1
ATOM 979 N N . ASN A 1 127 ? -5.973 4.114 10.289 1.00 91.44 127 ASN A N 1
ATOM 980 C CA . ASN A 1 127 ? -6.175 4.442 8.877 1.00 91.44 127 ASN A CA 1
ATOM 981 C C . ASN A 1 127 ? -5.244 5.564 8.407 1.00 91.44 127 ASN A C 1
ATOM 983 O O . ASN A 1 127 ? -4.622 5.460 7.350 1.00 91.44 127 ASN A O 1
ATOM 987 N N . LYS A 1 128 ? -5.059 6.611 9.220 1.00 91.56 128 LYS A N 1
ATOM 988 C CA . LYS A 1 128 ? -4.119 7.698 8.911 1.00 91.56 128 LYS A CA 1
ATOM 989 C C . LYS A 1 128 ? -2.667 7.211 8.839 1.00 91.56 128 LYS A C 1
ATOM 991 O O . LYS A 1 128 ? -1.903 7.693 8.000 1.00 91.56 128 LYS A O 1
ATOM 996 N N . LYS A 1 129 ? -2.266 6.268 9.702 1.00 90.38 129 LYS A N 1
ATOM 997 C CA . LYS A 1 129 ? -0.934 5.636 9.647 1.00 90.38 129 LYS A CA 1
ATOM 998 C C . LYS A 1 129 ? -0.786 4.789 8.380 1.00 90.38 129 LYS A C 1
ATOM 1000 O O . LYS A 1 129 ? 0.182 4.987 7.646 1.00 90.38 129 LYS A O 1
ATOM 1005 N N . THR A 1 130 ? -1.763 3.937 8.080 1.00 92.44 130 THR A N 1
ATOM 1006 C CA . THR A 1 130 ? -1.785 3.093 6.877 1.00 92.44 130 THR A CA 1
ATOM 1007 C C . THR A 1 130 ? -1.736 3.935 5.606 1.00 92.44 130 THR A C 1
ATOM 1009 O O . THR A 1 130 ? -0.910 3.687 4.733 1.00 92.44 130 THR A O 1
ATOM 1012 N N . GLN A 1 131 ? -2.526 5.007 5.518 1.00 89.25 131 GLN A N 1
ATOM 1013 C CA . GLN A 1 131 ? -2.535 5.909 4.364 1.00 89.25 131 GLN A CA 1
ATOM 1014 C C . GLN A 1 131 ? -1.160 6.550 4.117 1.00 89.25 131 GLN A C 1
ATOM 1016 O O . GLN A 1 131 ? -0.721 6.662 2.970 1.00 89.25 131 GLN A O 1
ATOM 1021 N N . ARG A 1 132 ? -0.446 6.948 5.180 1.00 87.19 132 ARG A N 1
ATOM 1022 C CA . ARG A 1 132 ? 0.924 7.476 5.061 1.00 87.19 132 ARG A CA 1
ATOM 1023 C C . ARG A 1 132 ? 1.896 6.417 4.546 1.00 87.19 132 ARG A C 1
ATOM 1025 O O . ARG A 1 132 ? 2.705 6.728 3.674 1.00 87.19 132 ARG A O 1
ATOM 1032 N N . GLN A 1 133 ? 1.801 5.186 5.045 1.00 88.00 133 GLN A N 1
ATOM 1033 C CA . GLN A 1 133 ? 2.640 4.073 4.593 1.00 88.00 133 GLN A CA 1
ATOM 1034 C C . GLN A 1 133 ? 2.373 3.723 3.127 1.00 88.00 133 GLN A C 1
ATOM 1036 O O . GLN A 1 133 ? 3.309 3.676 2.333 1.00 88.00 133 GLN A O 1
ATOM 1041 N N . VAL A 1 134 ? 1.105 3.582 2.735 1.00 89.75 134 VAL A N 1
ATOM 1042 C CA . VAL A 1 134 ? 0.703 3.311 1.346 1.00 89.75 134 VAL A CA 1
ATOM 1043 C C . VAL A 1 134 ? 1.156 4.435 0.410 1.00 89.75 134 VAL A C 1
ATOM 1045 O O . VAL A 1 134 ? 1.660 4.164 -0.679 1.00 89.75 134 VAL A O 1
ATOM 1048 N N . SER A 1 135 ? 1.070 5.700 0.838 1.00 85.12 135 SER A N 1
ATOM 1049 C CA . SER A 1 135 ? 1.620 6.827 0.072 1.00 85.12 135 SER A CA 1
ATOM 1050 C C . SER A 1 135 ? 3.141 6.727 -0.104 1.00 85.12 135 SER A C 1
ATOM 1052 O O . SER A 1 135 ? 3.650 7.023 -1.185 1.00 85.12 135 SER A O 1
ATOM 1054 N N . GLY A 1 136 ? 3.870 6.287 0.927 1.00 86.19 136 GLY A N 1
ATOM 1055 C CA . GLY A 1 136 ? 5.308 6.014 0.848 1.00 86.19 136 GLY A CA 1
ATOM 1056 C C . GLY A 1 136 ? 5.636 4.903 -0.151 1.00 86.19 136 GLY A C 1
ATOM 1057 O O . GLY A 1 136 ? 6.477 5.099 -1.026 1.00 86.19 136 GLY A O 1
ATOM 1058 N N . ILE A 1 137 ? 4.901 3.789 -0.095 1.00 86.44 137 ILE A N 1
ATOM 1059 C CA . ILE A 1 137 ? 5.048 2.662 -1.030 1.00 86.44 137 ILE A CA 1
ATOM 1060 C C . ILE A 1 137 ? 4.789 3.116 -2.471 1.00 86.44 137 ILE A C 1
ATOM 1062 O O . ILE A 1 137 ? 5.576 2.818 -3.365 1.00 86.44 137 ILE A O 1
ATOM 1066 N N . ALA A 1 138 ? 3.732 3.897 -2.710 1.00 85.94 138 ALA A N 1
ATOM 1067 C CA . ALA A 1 138 ? 3.420 4.417 -4.041 1.00 85.94 138 ALA A CA 1
ATOM 1068 C C . ALA A 1 138 ? 4.523 5.340 -4.592 1.00 85.94 138 ALA A C 1
ATOM 1070 O O . ALA A 1 138 ? 4.782 5.349 -5.798 1.00 85.94 138 ALA A O 1
ATOM 1071 N N . LYS A 1 139 ? 5.186 6.120 -3.727 1.00 81.25 139 LYS A N 1
ATOM 1072 C CA . LYS A 1 139 ? 6.338 6.947 -4.117 1.00 81.25 139 LYS A CA 1
ATOM 1073 C C . LYS A 1 139 ? 7.543 6.088 -4.484 1.00 81.25 139 LYS A C 1
ATOM 1075 O O . LYS A 1 139 ? 8.155 6.346 -5.520 1.00 81.25 139 LYS A O 1
ATOM 1080 N N . GLU A 1 140 ? 7.848 5.064 -3.690 1.00 86.06 140 GLU A N 1
ATOM 1081 C CA . GLU A 1 140 ? 8.976 4.174 -3.979 1.00 86.06 140 GLU A CA 1
ATOM 1082 C C . GLU A 1 140 ? 8.731 3.360 -5.255 1.00 86.06 140 GLU A C 1
ATOM 1084 O O . GLU A 1 140 ? 9.621 3.255 -6.092 1.00 86.06 140 GLU A O 1
ATOM 1089 N N . LEU A 1 141 ? 7.500 2.898 -5.497 1.00 87.00 141 LEU A N 1
ATOM 1090 C CA . LEU A 1 141 ? 7.141 2.207 -6.737 1.00 87.00 141 LEU A CA 1
ATOM 1091 C C . LEU A 1 141 ? 7.324 3.100 -7.974 1.00 87.00 141 LEU A C 1
ATOM 1093 O O . LEU A 1 141 ? 7.878 2.662 -8.982 1.00 87.00 141 LEU A O 1
ATOM 1097 N N . LYS A 1 142 ? 6.908 4.372 -7.899 1.00 80.00 142 LYS A N 1
ATOM 1098 C CA . LYS A 1 142 ? 7.143 5.345 -8.981 1.00 80.00 142 LYS A CA 1
ATOM 1099 C C . LYS A 1 142 ? 8.630 5.566 -9.238 1.00 80.00 142 LYS A C 1
ATOM 1101 O O . LYS A 1 142 ? 9.031 5.716 -10.391 1.00 80.00 142 LYS A O 1
ATOM 1106 N N . LYS A 1 143 ? 9.440 5.587 -8.181 1.00 83.75 143 LYS A N 1
ATOM 1107 C CA . LYS A 1 143 ? 10.891 5.726 -8.284 1.00 83.75 143 LYS A CA 1
ATOM 1108 C C . LYS A 1 143 ? 11.524 4.494 -8.930 1.00 83.75 143 LYS A C 1
ATOM 1110 O O . LYS A 1 143 ? 12.238 4.657 -9.909 1.00 83.75 143 LYS A O 1
ATOM 1115 N N . ILE A 1 144 ? 11.161 3.286 -8.494 1.00 83.00 144 ILE A N 1
ATOM 1116 C CA . ILE A 1 144 ? 11.616 2.029 -9.110 1.00 83.00 144 ILE A CA 1
ATOM 1117 C C . ILE A 1 144 ? 11.250 1.986 -10.600 1.00 83.00 144 ILE A C 1
ATOM 1119 O O . ILE A 1 144 ? 12.093 1.645 -11.425 1.00 83.00 144 ILE A O 1
ATOM 1123 N N . HIS A 1 145 ? 10.023 2.373 -10.970 1.00 84.31 145 HIS A N 1
ATOM 1124 C CA . HIS A 1 145 ? 9.610 2.403 -12.376 1.00 84.31 145 HIS A CA 1
ATOM 1125 C C . HIS A 1 145 ? 10.436 3.403 -13.195 1.00 84.31 145 HIS A C 1
ATOM 1127 O O . HIS A 1 145 ? 10.890 3.085 -14.292 1.00 84.31 145 HIS A O 1
ATOM 1133 N N . ARG A 1 146 ? 10.688 4.595 -12.645 1.00 80.00 146 ARG A N 1
ATOM 1134 C CA . ARG A 1 146 ? 11.539 5.602 -13.288 1.00 80.00 146 ARG A CA 1
ATOM 1135 C C . ARG A 1 146 ? 12.981 5.113 -13.456 1.00 80.00 146 ARG A C 1
ATOM 1137 O O . ARG A 1 146 ? 13.549 5.283 -14.533 1.00 80.00 146 ARG A O 1
ATOM 1144 N N . ASP A 1 147 ? 13.550 4.494 -12.427 1.00 78.50 147 ASP A N 1
ATOM 1145 C CA . ASP A 1 147 ? 14.919 3.971 -12.446 1.00 78.50 147 ASP A CA 1
ATOM 1146 C C . ASP A 1 147 ? 15.054 2.820 -13.460 1.00 78.50 147 ASP A C 1
ATOM 1148 O O . ASP A 1 147 ? 16.005 2.783 -14.243 1.00 78.50 147 ASP A O 1
ATOM 1152 N N . ALA A 1 148 ? 14.059 1.929 -13.530 1.00 79.31 148 ALA A N 1
ATOM 1153 C CA . ALA A 1 148 ? 14.007 0.848 -14.514 1.00 79.31 148 ALA A CA 1
ATOM 1154 C C . ALA A 1 148 ? 13.930 1.369 -15.960 1.00 79.31 148 ALA A C 1
ATOM 1156 O O . ALA A 1 148 ? 14.624 0.855 -16.844 1.00 79.31 148 ALA A O 1
ATOM 1157 N N . VAL A 1 149 ? 13.130 2.414 -16.208 1.00 81.12 149 VAL A N 1
ATOM 1158 C CA . VAL A 1 149 ? 13.042 3.069 -17.524 1.00 81.12 149 VAL A CA 1
ATOM 1159 C C . VAL A 1 149 ? 14.385 3.680 -17.922 1.00 81.12 149 VAL A C 1
ATOM 1161 O O . VAL A 1 149 ? 14.810 3.524 -19.069 1.00 81.12 149 VAL A O 1
ATOM 1164 N N . GLN A 1 150 ? 15.096 4.325 -16.993 1.00 77.19 150 GLN A N 1
ATOM 1165 C CA . GLN A 1 150 ? 16.406 4.905 -17.293 1.00 77.19 150 GLN A CA 1
ATOM 1166 C C . GLN A 1 150 ? 17.453 3.826 -17.588 1.00 77.19 150 GLN A C 1
ATOM 1168 O O . GLN A 1 150 ? 18.205 3.949 -18.553 1.00 77.19 150 GLN A O 1
ATOM 1173 N N . ASN A 1 151 ? 17.465 2.742 -16.811 1.00 82.44 151 ASN A N 1
ATOM 1174 C CA . ASN A 1 151 ? 18.360 1.614 -17.055 1.00 82.44 151 ASN A CA 1
ATOM 1175 C C . ASN A 1 151 ? 18.107 0.969 -18.430 1.00 82.44 151 ASN A C 1
ATOM 1177 O O . ASN A 1 151 ? 19.046 0.682 -19.168 1.00 82.44 151 ASN A O 1
ATOM 1181 N N . THR A 1 152 ? 16.835 0.812 -18.805 1.00 85.88 152 THR A N 1
ATOM 1182 C CA . THR A 1 152 ? 16.441 0.295 -20.126 1.00 85.88 152 THR A CA 1
ATOM 1183 C C . THR A 1 152 ? 16.844 1.252 -21.243 1.00 85.88 152 THR A C 1
ATOM 1185 O O . THR A 1 152 ? 17.356 0.829 -22.273 1.00 85.88 152 THR A O 1
ATOM 1188 N N . THR A 1 153 ? 16.665 2.557 -21.041 1.00 82.38 153 THR A N 1
ATOM 1189 C CA . THR A 1 153 ? 17.078 3.566 -22.024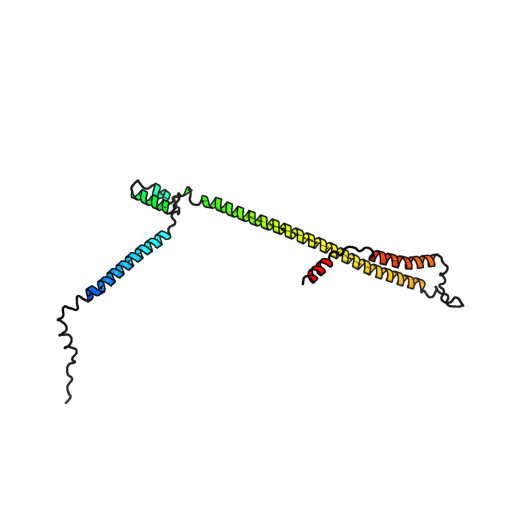 1.00 82.38 153 THR A CA 1
ATOM 1190 C C . THR A 1 153 ? 18.584 3.504 -22.254 1.00 82.38 153 THR A C 1
ATOM 1192 O O . THR A 1 153 ? 19.024 3.479 -23.398 1.00 82.38 153 THR A O 1
ATOM 1195 N N . ASN A 1 154 ? 19.372 3.405 -21.182 1.00 82.31 154 ASN A N 1
ATOM 1196 C CA . ASN A 1 154 ? 20.827 3.337 -21.268 1.00 82.31 154 ASN A CA 1
ATOM 1197 C C . ASN A 1 154 ? 21.317 2.077 -21.997 1.00 82.31 154 ASN A C 1
ATOM 1199 O O . ASN A 1 154 ? 22.296 2.143 -22.734 1.00 82.31 154 ASN A O 1
ATOM 1203 N N . SER A 1 155 ? 20.657 0.928 -21.825 1.00 85.94 155 SER A N 1
ATOM 1204 C CA . SER A 1 155 ? 21.031 -0.282 -22.565 1.00 85.94 155 SER A CA 1
ATOM 1205 C C . SER A 1 155 ? 20.588 -0.224 -24.032 1.00 85.94 155 SER A C 1
ATOM 1207 O O . SER A 1 155 ? 21.364 -0.572 -24.923 1.00 85.94 155 SER A O 1
ATOM 1209 N N . VAL A 1 156 ? 19.381 0.279 -24.314 1.00 85.31 156 VAL A N 1
ATOM 1210 C CA . VAL A 1 156 ? 18.850 0.418 -25.681 1.00 85.31 156 VAL A CA 1
ATOM 1211 C C . VAL A 1 156 ? 19.663 1.413 -26.509 1.00 85.31 156 VAL A C 1
ATOM 1213 O O . VAL A 1 156 ? 19.888 1.162 -27.691 1.00 85.31 156 VAL A O 1
ATOM 1216 N N . THR A 1 157 ? 20.154 2.511 -25.925 1.00 83.19 157 THR A N 1
ATOM 1217 C CA . THR A 1 157 ? 20.994 3.478 -26.655 1.00 83.19 157 THR A CA 1
ATOM 1218 C C . THR A 1 157 ? 22.314 2.861 -27.105 1.00 83.19 157 THR A C 1
ATOM 1220 O O . THR A 1 157 ? 22.713 3.063 -28.251 1.00 83.19 157 THR A O 1
ATOM 1223 N N . VAL A 1 158 ? 22.963 2.058 -26.257 1.00 82.88 158 VAL A N 1
ATOM 1224 C CA . VAL A 1 158 ? 24.188 1.329 -26.625 1.00 82.88 158 VAL A CA 1
ATOM 1225 C C . VAL A 1 158 ? 23.915 0.368 -27.782 1.00 82.88 158 VAL A C 1
ATOM 1227 O O . VAL A 1 158 ? 24.656 0.357 -28.765 1.00 82.88 158 VAL A O 1
ATOM 1230 N N . VAL A 1 159 ? 22.819 -0.392 -27.706 1.00 87.81 159 VAL A N 1
ATOM 1231 C CA . VAL A 1 159 ? 22.408 -1.314 -28.774 1.00 87.81 159 VAL A CA 1
ATOM 1232 C C . VAL A 1 159 ? 22.100 -0.560 -30.075 1.00 87.81 159 VAL A C 1
ATOM 1234 O O . VAL A 1 159 ? 22.533 -0.980 -31.147 1.00 87.81 159 VAL A O 1
ATOM 1237 N N . ALA A 1 160 ? 21.414 0.583 -30.004 1.00 83.75 160 ALA A N 1
ATOM 1238 C CA . ALA A 1 160 ? 21.102 1.410 -31.168 1.00 83.75 160 ALA A CA 1
ATOM 1239 C C . ALA A 1 160 ? 22.366 1.957 -31.853 1.00 83.75 160 ALA A C 1
ATOM 1241 O O . ALA A 1 160 ? 22.478 1.896 -33.079 1.00 83.75 160 ALA A O 1
ATOM 1242 N N . VAL A 1 161 ? 23.344 2.438 -31.078 1.00 81.62 161 VAL A N 1
ATOM 1243 C CA . VAL A 1 161 ? 24.637 2.911 -31.604 1.00 81.62 161 VAL A CA 1
ATOM 1244 C C . VAL A 1 161 ? 25.423 1.764 -32.242 1.00 81.62 161 VAL A C 1
ATOM 1246 O O . VAL A 1 161 ? 26.038 1.952 -33.296 1.00 81.62 161 VAL A O 1
ATOM 1249 N N . LEU A 1 162 ? 25.361 0.559 -31.669 1.00 85.81 162 LEU A N 1
ATOM 1250 C CA . LEU A 1 162 ? 25.990 -0.626 -32.248 1.00 85.81 162 LEU A CA 1
ATOM 1251 C C . LEU A 1 162 ? 25.377 -0.973 -33.613 1.00 85.81 162 LEU A C 1
ATOM 1253 O O . LEU A 1 162 ? 26.114 -1.130 -34.587 1.00 85.81 162 LEU A O 1
ATOM 1257 N N . PHE A 1 163 ? 24.045 -1.026 -33.715 1.00 87.00 163 PHE A N 1
ATOM 1258 C CA . PHE A 1 163 ? 23.357 -1.281 -34.986 1.00 87.00 163 PHE A CA 1
ATOM 1259 C C . PHE A 1 163 ? 23.659 -0.216 -36.039 1.00 87.00 163 PHE A C 1
ATOM 1261 O O . PHE A 1 163 ? 23.959 -0.562 -37.182 1.00 87.00 163 PHE A O 1
ATOM 1268 N N . ALA A 1 164 ? 23.643 1.065 -35.659 1.00 81.75 164 ALA A N 1
ATOM 1269 C CA . ALA A 1 164 ? 24.019 2.157 -36.553 1.00 81.75 164 ALA A CA 1
ATOM 1270 C C . ALA A 1 164 ? 25.455 1.991 -37.079 1.00 81.75 164 ALA A C 1
ATOM 1272 O O . ALA A 1 164 ? 25.703 2.163 -38.272 1.00 81.75 164 ALA A O 1
ATOM 1273 N N . SER A 1 165 ? 26.387 1.585 -36.212 1.00 80.50 165 SER A N 1
ATOM 1274 C CA . SER A 1 165 ? 27.790 1.356 -36.575 1.00 80.50 165 SER A CA 1
ATOM 1275 C C . SER A 1 165 ? 27.971 0.157 -37.512 1.00 80.50 165 SER A C 1
ATOM 1277 O O . SER A 1 165 ? 28.736 0.233 -38.473 1.00 80.50 165 SER A O 1
ATOM 1279 N N . ILE A 1 166 ? 27.247 -0.942 -37.277 1.00 85.25 166 ILE A N 1
ATOM 1280 C CA . ILE A 1 166 ? 27.291 -2.135 -38.138 1.00 85.25 166 ILE A CA 1
ATOM 1281 C C . ILE A 1 166 ? 26.694 -1.826 -39.513 1.00 85.25 166 ILE A C 1
ATOM 1283 O O . ILE A 1 166 ? 27.295 -2.162 -40.532 1.00 85.25 166 ILE A O 1
ATOM 1287 N N . ALA A 1 167 ? 25.540 -1.156 -39.557 1.00 82.81 167 ALA A N 1
ATOM 1288 C CA . ALA A 1 167 ? 24.905 -0.749 -40.807 1.00 82.81 167 ALA A CA 1
ATOM 1289 C C . ALA A 1 167 ? 25.804 0.209 -41.603 1.00 82.81 167 ALA A C 1
ATOM 1291 O O . ALA A 1 167 ? 25.969 0.042 -42.811 1.00 82.81 167 ALA A O 1
ATOM 1292 N N . PHE A 1 168 ? 26.448 1.161 -40.920 1.00 75.50 168 PHE A N 1
ATOM 1293 C CA . PHE A 1 168 ? 27.461 2.032 -41.510 1.00 75.50 168 PHE A CA 1
ATOM 1294 C C . PHE A 1 168 ? 28.593 1.220 -42.146 1.00 75.50 168 PHE A C 1
ATOM 1296 O O . PHE A 1 168 ? 28.902 1.397 -43.326 1.00 75.50 168 PHE A O 1
ATOM 1303 N N . LEU A 1 169 ? 29.173 0.287 -41.390 1.00 72.75 169 LEU A N 1
ATOM 1304 C CA . LEU A 1 169 ? 30.251 -0.561 -41.877 1.00 72.75 169 LEU A CA 1
ATOM 1305 C C . LEU A 1 169 ? 29.806 -1.377 -43.100 1.00 72.75 169 LEU A C 1
ATOM 1307 O O . LEU A 1 169 ? 30.548 -1.459 -44.071 1.00 72.75 169 LEU A O 1
ATOM 1311 N N . ALA A 1 170 ? 28.586 -1.913 -43.095 1.00 78.62 170 ALA A N 1
ATOM 1312 C CA . ALA A 1 170 ? 28.034 -2.697 -44.197 1.00 78.62 170 ALA A CA 1
ATOM 1313 C C . ALA A 1 170 ? 27.805 -1.873 -45.479 1.00 78.62 170 ALA A C 1
ATOM 1315 O O . ALA A 1 170 ? 28.109 -2.351 -46.571 1.00 78.62 170 ALA A O 1
ATOM 1316 N N . ILE A 1 171 ? 27.319 -0.631 -45.361 1.00 76.75 171 ILE A N 1
ATOM 1317 C CA . ILE A 1 171 ? 27.088 0.261 -46.512 1.00 76.75 171 ILE A CA 1
ATOM 1318 C C . ILE A 1 171 ? 28.412 0.646 -47.186 1.00 76.75 171 ILE A C 1
ATOM 1320 O O . ILE A 1 171 ? 28.467 0.739 -48.412 1.00 76.75 171 ILE A O 1
ATOM 1324 N N . PHE A 1 172 ? 29.490 0.848 -46.418 1.00 66.81 172 PHE A N 1
ATOM 1325 C CA . PHE A 1 172 ? 30.773 1.289 -46.979 1.00 66.81 172 PHE A CA 1
ATOM 1326 C C . PHE A 1 172 ? 31.777 0.166 -47.267 1.00 66.81 172 PHE A C 1
ATOM 1328 O O . PHE A 1 172 ? 32.619 0.358 -48.140 1.00 66.81 172 PHE A O 1
ATOM 1335 N N . ASN A 1 173 ? 31.656 -1.016 -46.648 1.00 64.88 173 ASN A N 1
ATOM 1336 C CA . ASN A 1 173 ? 32.507 -2.187 -46.929 1.00 64.88 173 ASN A CA 1
ATOM 1337 C C . ASN A 1 173 ? 32.100 -3.006 -48.159 1.00 64.88 173 ASN A C 1
ATOM 1339 O O . ASN A 1 173 ? 32.609 -4.109 -48.370 1.00 64.88 173 ASN A O 1
ATOM 1343 N N . LEU A 1 174 ? 31.235 -2.475 -49.024 1.00 65.62 174 LEU A N 1
ATOM 1344 C CA . LEU A 1 174 ? 31.021 -3.081 -50.331 1.00 65.62 174 LEU A CA 1
ATOM 1345 C C . LEU A 1 174 ? 32.350 -3.080 -51.115 1.00 65.62 174 LEU A C 1
ATOM 1347 O O . LEU A 1 174 ? 33.008 -2.038 -51.214 1.00 65.62 174 LEU A O 1
ATOM 1351 N N . PRO A 1 175 ? 32.738 -4.205 -51.747 1.00 61.09 175 PRO A N 1
ATOM 1352 C CA . PRO A 1 175 ? 34.014 -4.365 -52.455 1.00 61.09 175 PRO A CA 1
ATOM 1353 C C . PRO A 1 175 ? 34.243 -3.376 -53.618 1.00 61.09 175 PRO A C 1
ATOM 1355 O O . PRO A 1 175 ? 35.314 -3.398 -54.222 1.00 61.09 175 PRO A O 1
ATOM 1358 N N . CYS A 1 176 ? 33.251 -2.530 -53.923 1.00 59.78 176 CYS A N 1
ATOM 1359 C CA . CYS A 1 176 ? 33.233 -1.498 -54.960 1.00 59.78 176 CYS A CA 1
ATOM 1360 C C . CYS A 1 176 ? 33.742 -0.116 -54.484 1.00 59.78 176 CYS A C 1
ATOM 1362 O O . CYS A 1 176 ? 34.009 0.766 -55.305 1.00 59.78 176 CYS A O 1
ATOM 1364 N N . LEU A 1 177 ? 33.874 0.103 -53.171 1.00 65.25 177 LEU A N 1
ATOM 1365 C CA . LEU A 1 177 ? 34.121 1.430 -52.591 1.00 65.25 177 LEU A CA 1
ATOM 1366 C C . LEU A 1 177 ? 35.584 1.725 -52.249 1.00 65.25 177 LEU A C 1
ATOM 1368 O O . LEU A 1 177 ? 35.876 2.860 -51.882 1.00 65.25 177 LEU A O 1
ATOM 1372 N N . TYR A 1 178 ? 36.510 0.779 -52.421 1.00 71.06 178 TYR A N 1
ATOM 1373 C CA . TYR A 1 178 ? 37.943 0.968 -52.160 1.00 71.06 178 TYR A CA 1
ATOM 1374 C C . TYR A 1 178 ? 38.763 0.722 -53.425 1.00 71.06 178 TYR A C 1
ATOM 1376 O O . TYR A 1 178 ? 38.460 -0.186 -54.200 1.00 71.06 178 TYR A O 1
ATOM 1384 N N . LEU A 1 179 ? 39.805 1.528 -53.646 1.00 73.25 179 LEU A N 1
ATOM 1385 C CA . LEU A 1 179 ? 40.764 1.261 -54.718 1.00 73.25 179 LEU A CA 1
ATOM 1386 C C . LEU A 1 179 ? 41.528 -0.027 -54.375 1.00 73.25 179 LEU A C 1
ATOM 1388 O O . LEU A 1 179 ? 42.106 -0.111 -53.293 1.00 73.25 179 LEU A O 1
ATOM 1392 N N . ARG A 1 180 ? 41.515 -1.027 -55.263 1.00 69.75 180 ARG A N 1
ATOM 1393 C CA . ARG A 1 180 ? 42.252 -2.290 -55.066 1.00 69.75 180 ARG A CA 1
ATOM 1394 C C . ARG A 1 180 ? 43.693 -2.237 -55.572 1.00 69.75 180 ARG A C 1
ATOM 1396 O O . ARG A 1 180 ? 44.539 -2.881 -54.969 1.00 69.75 180 ARG A O 1
ATOM 1403 N N . ASP A 1 181 ? 43.972 -1.412 -56.582 1.00 75.94 181 ASP A N 1
ATOM 1404 C CA . ASP A 1 181 ? 45.261 -1.406 -57.281 1.00 75.94 181 ASP A CA 1
ATOM 1405 C C . ASP A 1 181 ? 45.958 -0.033 -57.259 1.00 75.94 181 ASP A C 1
ATOM 1407 O O . ASP A 1 181 ? 45.317 1.025 -57.262 1.00 75.94 181 ASP A O 1
ATOM 1411 N N . GLY A 1 182 ? 47.297 -0.056 -57.264 1.00 76.25 182 GLY A N 1
ATOM 1412 C CA . GLY A 1 182 ? 48.171 1.122 -57.330 1.00 76.25 182 GLY A CA 1
ATOM 1413 C C . GLY A 1 182 ? 48.594 1.708 -55.968 1.00 76.25 182 GLY A C 1
ATOM 1414 O O . GLY A 1 182 ? 48.199 1.214 -54.914 1.00 76.25 182 GLY A O 1
ATOM 1415 N N . PRO A 1 183 ? 49.371 2.812 -55.949 1.00 74.38 183 PRO A N 1
ATOM 1416 C CA . PRO A 1 183 ? 49.940 3.409 -54.726 1.00 74.38 183 PRO A CA 1
ATOM 1417 C C . PRO A 1 183 ? 48.903 4.020 -53.762 1.00 74.38 183 PRO A C 1
ATOM 1419 O O . PRO A 1 183 ? 49.259 4.546 -52.712 1.00 74.38 183 PRO A O 1
ATOM 1422 N N . LYS A 1 184 ? 47.613 3.987 -54.121 1.00 71.88 184 LYS A N 1
ATOM 1423 C CA . LYS A 1 184 ? 46.476 4.439 -53.301 1.00 71.88 184 LYS A CA 1
ATOM 1424 C C . LYS A 1 184 ? 45.509 3.290 -52.970 1.00 71.88 184 LYS A C 1
ATOM 1426 O O . LYS A 1 184 ? 44.358 3.558 -52.614 1.00 71.88 184 LYS A O 1
ATOM 1431 N N . ALA A 1 185 ? 45.950 2.037 -53.115 1.00 72.81 185 ALA A N 1
ATOM 1432 C CA . ALA A 1 185 ? 45.183 0.861 -52.724 1.00 72.81 185 ALA A CA 1
ATOM 1433 C C . ALA A 1 185 ? 44.752 0.958 -51.245 1.00 72.81 185 ALA A C 1
ATOM 1435 O O . ALA A 1 185 ? 45.506 1.427 -50.395 1.00 72.81 185 ALA A O 1
ATOM 1436 N N . GLY A 1 186 ? 43.504 0.591 -50.948 1.00 69.50 186 GLY A N 1
ATOM 1437 C CA . GLY A 1 186 ? 42.893 0.720 -49.620 1.00 69.50 186 GLY A CA 1
ATOM 1438 C C . GLY A 1 186 ? 42.238 2.078 -49.327 1.00 69.50 186 GLY A C 1
ATOM 1439 O O . GLY A 1 186 ? 41.558 2.221 -48.312 1.00 69.50 186 GLY A O 1
ATOM 1440 N N . LYS A 1 187 ? 42.358 3.081 -50.211 1.00 73.44 187 LYS A N 1
ATOM 1441 C CA . LYS A 1 187 ? 41.646 4.360 -50.050 1.00 73.44 187 LYS A CA 1
ATOM 1442 C C . LYS A 1 187 ? 40.189 4.237 -50.504 1.00 73.44 187 LYS A C 1
ATOM 1444 O O . LYS A 1 187 ? 39.921 3.781 -51.616 1.00 73.44 187 LYS A O 1
ATOM 1449 N N . ALA A 1 188 ? 39.251 4.698 -49.673 1.00 70.56 188 ALA A N 1
ATOM 1450 C CA . ALA A 1 188 ? 37.843 4.777 -50.056 1.00 70.56 188 ALA A CA 1
ATOM 1451 C C . ALA A 1 188 ? 37.662 5.756 -51.232 1.00 70.56 188 ALA A C 1
ATOM 1453 O O . ALA A 1 188 ? 38.098 6.908 -51.177 1.00 70.56 188 ALA A O 1
ATOM 1454 N N . ARG A 1 189 ? 3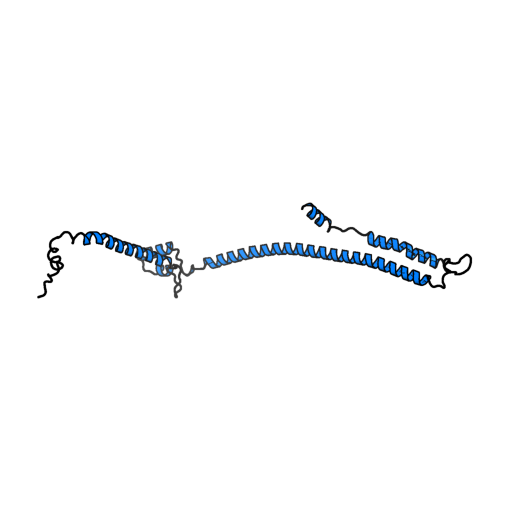6.987 5.317 -52.295 1.00 71.00 189 ARG A N 1
ATOM 1455 C CA . ARG A 1 189 ? 36.777 6.045 -53.558 1.00 71.00 189 ARG A CA 1
ATOM 1456 C C . ARG A 1 189 ? 36.027 7.369 -53.359 1.00 71.00 189 ARG A C 1
ATOM 1458 O O . ARG A 1 189 ? 36.215 8.307 -54.122 1.00 71.00 189 ARG A O 1
ATOM 1465 N N . ILE A 1 190 ? 35.235 7.458 -52.291 1.00 71.94 190 ILE A N 1
ATOM 1466 C CA . ILE A 1 190 ? 34.439 8.629 -51.894 1.00 71.94 190 ILE A CA 1
ATOM 1467 C C . ILE A 1 190 ? 35.066 9.456 -50.755 1.00 71.94 190 ILE A C 1
ATOM 1469 O O . ILE A 1 190 ? 34.453 10.419 -50.294 1.00 71.94 190 ILE A O 1
ATOM 1473 N N . SER A 1 191 ? 36.294 9.141 -50.312 1.00 69.62 191 SER A N 1
ATOM 1474 C CA . SER A 1 191 ? 36.922 9.765 -49.130 1.00 69.62 191 SER A CA 1
ATOM 1475 C C . SER A 1 191 ? 37.138 11.280 -49.249 1.00 69.62 191 SER A C 1
ATOM 1477 O O . SER A 1 191 ? 37.425 11.957 -48.261 1.00 69.62 191 SER A O 1
ATOM 1479 N N . ASN A 1 192 ? 37.098 11.812 -50.474 1.00 70.75 192 ASN A N 1
ATOM 1480 C CA . ASN A 1 192 ? 37.305 13.231 -50.744 1.00 70.75 192 ASN A CA 1
ATOM 1481 C C . ASN A 1 192 ? 36.001 14.039 -50.774 1.00 70.75 192 ASN A C 1
ATOM 1483 O O . ASN A 1 192 ? 36.048 15.249 -50.965 1.00 70.75 192 ASN A O 1
ATOM 1487 N N . THR A 1 193 ? 34.848 13.392 -50.585 1.00 77.38 193 THR A N 1
ATOM 1488 C CA . THR A 1 193 ? 33.562 14.091 -50.532 1.00 77.38 193 THR A CA 1
ATOM 1489 C C . THR A 1 193 ? 33.340 14.697 -49.148 1.00 77.38 193 THR A C 1
ATOM 1491 O O . THR A 1 193 ? 33.555 14.055 -48.118 1.00 77.38 193 THR A O 1
ATOM 1494 N N . ILE A 1 194 ? 32.894 15.955 -49.124 1.00 74.75 194 ILE A N 1
ATOM 1495 C CA . ILE A 1 194 ? 32.547 16.667 -47.886 1.00 74.75 194 ILE A CA 1
ATOM 1496 C C . ILE A 1 194 ? 31.420 15.922 -47.159 1.00 74.75 194 ILE A C 1
ATOM 1498 O O . ILE A 1 194 ? 31.486 15.770 -45.945 1.00 74.75 194 ILE A O 1
ATOM 1502 N N . ALA A 1 195 ? 30.462 15.360 -47.904 1.00 69.75 195 ALA A N 1
ATOM 1503 C CA . ALA A 1 195 ? 29.390 14.531 -47.361 1.00 69.75 195 ALA A CA 1
ATOM 1504 C C . ALA A 1 195 ? 29.921 13.328 -46.562 1.00 69.75 195 ALA A C 1
ATOM 1506 O O . ALA A 1 195 ? 29.492 13.129 -45.434 1.00 69.75 195 ALA A O 1
ATOM 1507 N N . PHE A 1 196 ? 30.904 12.581 -47.083 1.00 73.00 196 PHE A N 1
ATOM 1508 C CA . PHE A 1 196 ? 31.510 11.454 -46.361 1.00 73.00 196 PHE A CA 1
ATOM 1509 C C . PHE A 1 196 ? 32.241 11.903 -45.087 1.00 73.00 196 PHE A C 1
ATOM 1511 O O . PHE A 1 196 ? 32.136 11.255 -44.051 1.00 73.00 196 PHE A O 1
ATOM 1518 N N . ARG A 1 197 ? 32.948 13.040 -45.129 1.00 70.81 197 ARG A N 1
ATOM 1519 C CA . ARG A 1 197 ? 33.670 13.572 -43.959 1.00 70.81 197 ARG A CA 1
ATOM 1520 C C . ARG A 1 197 ? 32.729 14.086 -42.873 1.00 70.81 197 ARG A C 1
ATOM 1522 O O . ARG A 1 197 ? 32.914 13.742 -41.710 1.00 70.81 197 ARG A O 1
ATOM 1529 N N . VAL A 1 198 ? 31.725 14.877 -43.252 1.00 70.94 198 VAL A N 1
ATOM 1530 C CA . VAL A 1 198 ? 30.700 15.388 -42.331 1.00 70.94 198 VAL A CA 1
ATOM 1531 C C . VAL A 1 198 ? 29.921 14.223 -41.735 1.00 70.94 198 VAL A C 1
ATOM 1533 O O . VAL A 1 198 ? 29.761 14.167 -40.528 1.00 70.94 198 VAL A O 1
ATOM 1536 N N . PHE A 1 199 ? 29.540 13.236 -42.543 1.00 68.75 199 PHE A N 1
ATOM 1537 C CA . PHE A 1 199 ? 28.819 12.057 -42.076 1.00 68.75 199 PHE A CA 1
ATOM 1538 C C . PHE A 1 199 ? 29.635 11.194 -41.097 1.00 68.75 199 PHE A C 1
ATOM 1540 O O . PHE A 1 199 ? 29.127 10.840 -40.035 1.00 68.75 199 PHE A O 1
ATOM 1547 N N . CYS A 1 200 ? 30.916 10.924 -41.380 1.00 68.12 200 CYS A N 1
ATOM 1548 C CA . CYS A 1 200 ? 31.802 10.218 -40.445 1.00 68.12 200 CYS A CA 1
ATOM 1549 C C . CYS A 1 200 ? 31.962 10.969 -39.111 1.00 68.12 200 CYS A C 1
ATOM 1551 O O . CYS A 1 200 ? 31.931 10.349 -38.050 1.00 68.12 200 CYS A O 1
ATOM 1553 N N . LEU A 1 201 ? 32.092 12.299 -39.143 1.00 68.38 201 LEU A N 1
ATOM 1554 C CA . LEU A 1 201 ? 32.180 13.126 -37.933 1.00 68.38 201 LEU A CA 1
ATOM 1555 C C . LEU A 1 201 ? 30.847 13.179 -37.168 1.00 68.38 201 LEU A C 1
ATOM 1557 O O . LEU A 1 201 ? 30.838 13.078 -35.942 1.00 68.38 201 LEU A O 1
ATOM 1561 N N . SER A 1 202 ? 29.725 13.278 -37.884 1.00 65.69 202 SER A N 1
ATOM 1562 C CA . SER A 1 202 ? 28.370 13.306 -37.326 1.00 65.69 202 SER A CA 1
ATOM 1563 C C . SER A 1 202 ? 27.930 11.979 -36.719 1.00 65.69 202 SER A C 1
ATOM 1565 O O . SER A 1 202 ? 27.018 11.988 -35.907 1.00 65.69 202 SER A O 1
ATOM 1567 N N . ILE A 1 203 ? 28.542 10.848 -37.067 1.00 67.31 203 ILE A N 1
ATOM 1568 C CA . ILE A 1 203 ? 28.294 9.579 -36.368 1.00 67.31 203 ILE A CA 1
ATOM 1569 C C . ILE A 1 203 ? 29.246 9.449 -35.175 1.00 67.31 203 ILE A C 1
ATOM 1571 O O . ILE A 1 203 ? 28.813 9.090 -34.086 1.00 67.31 203 ILE A O 1
ATOM 1575 N N . LEU A 1 204 ? 30.526 9.794 -35.332 1.00 63.41 204 LEU A N 1
ATOM 1576 C CA . LEU A 1 204 ? 31.538 9.532 -34.305 1.00 63.41 204 LEU A CA 1
ATOM 1577 C C . LEU A 1 204 ? 31.480 10.502 -33.106 1.00 63.41 204 LEU A C 1
ATOM 1579 O O . LEU A 1 204 ? 31.695 10.081 -31.973 1.00 63.41 204 LEU A O 1
ATOM 1583 N N . GLN A 1 205 ? 31.171 11.790 -33.315 1.00 61.62 205 GLN A N 1
ATOM 1584 C CA . GLN A 1 205 ? 31.169 12.791 -32.234 1.00 61.62 205 GLN A CA 1
ATOM 1585 C C . GLN A 1 205 ? 29.931 12.785 -31.316 1.00 61.62 205 GLN A C 1
ATOM 1587 O O . GLN A 1 205 ? 30.109 12.856 -30.096 1.00 61.62 205 GLN A O 1
ATOM 1592 N N . PRO A 1 206 ? 28.683 12.709 -31.815 1.00 63.84 206 PRO A N 1
ATOM 1593 C CA . PRO A 1 206 ? 27.518 12.735 -30.937 1.00 63.84 206 PRO A CA 1
ATOM 1594 C C . PRO A 1 206 ? 27.280 11.407 -30.222 1.00 63.84 206 PRO A C 1
ATOM 1596 O O . PRO A 1 206 ? 26.583 11.415 -29.215 1.00 63.84 206 PRO A O 1
ATOM 1599 N N . CYS A 1 207 ? 27.882 10.292 -30.654 1.00 59.06 207 C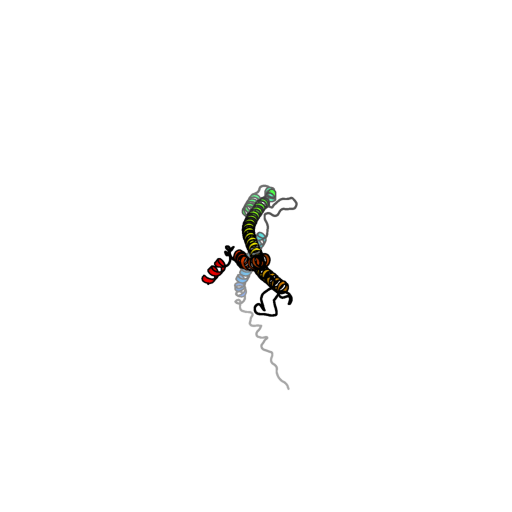YS A N 1
ATOM 1600 C CA . CYS A 1 207 ? 27.836 9.043 -29.887 1.00 59.06 207 CYS A CA 1
ATOM 1601 C C . CYS A 1 207 ? 28.441 9.223 -28.486 1.00 59.06 207 CYS A C 1
ATOM 1603 O O . CYS A 1 207 ? 27.851 8.780 -27.504 1.00 59.06 207 CYS A O 1
ATOM 1605 N N . SER A 1 208 ? 29.543 9.971 -28.369 1.00 62.47 208 SER A N 1
ATOM 1606 C CA . SER A 1 208 ? 30.129 10.316 -27.069 1.00 62.47 208 SER A CA 1
ATOM 1607 C C . SER A 1 208 ? 29.244 11.278 -26.273 1.00 62.47 208 SER A C 1
ATOM 1609 O O . SER A 1 208 ? 29.092 11.111 -25.069 1.00 62.47 208 SER A O 1
ATOM 1611 N N . PHE A 1 209 ? 28.613 12.260 -26.928 1.00 66.00 209 PHE A N 1
ATOM 1612 C CA . PHE A 1 209 ? 27.757 13.249 -26.259 1.00 66.00 209 PHE A CA 1
ATOM 1613 C C . PHE A 1 209 ? 26.409 12.669 -25.795 1.00 66.00 209 PHE A C 1
ATOM 1615 O O . PHE A 1 209 ? 25.953 12.992 -24.704 1.00 66.00 209 PHE A O 1
ATOM 1622 N N . LEU A 1 210 ? 25.788 11.774 -26.570 1.00 63.94 210 LEU A N 1
ATOM 1623 C CA . LEU A 1 210 ? 24.529 11.106 -26.220 1.00 63.94 210 LEU A CA 1
ATOM 1624 C C . LEU A 1 210 ? 24.712 10.083 -25.095 1.00 63.94 210 LEU A C 1
ATOM 1626 O O . LEU A 1 210 ? 23.896 10.067 -24.176 1.00 63.94 210 LEU A O 1
ATOM 1630 N N . LEU A 1 211 ? 25.801 9.301 -25.114 1.00 64.19 211 LEU A N 1
ATOM 1631 C CA . LEU A 1 211 ? 26.160 8.405 -24.004 1.00 64.19 211 LEU A CA 1
ATOM 1632 C C . LEU A 1 211 ? 26.448 9.187 -22.713 1.00 64.19 211 LEU A C 1
ATOM 1634 O O . LEU A 1 211 ? 26.115 8.742 -21.609 1.00 64.19 211 LEU A O 1
ATOM 1638 N N . LEU A 1 212 ? 27.033 10.381 -22.843 1.00 63.28 212 LEU A N 1
ATOM 1639 C CA . LEU A 1 212 ? 27.314 11.258 -21.713 1.00 63.28 212 LEU A CA 1
ATOM 1640 C C . LEU A 1 212 ? 26.036 11.940 -21.210 1.00 63.28 212 LEU A C 1
ATOM 1642 O O . LEU A 1 212 ? 25.819 11.953 -20.009 1.00 63.28 212 LEU A O 1
ATOM 1646 N N . LEU A 1 213 ? 25.119 12.387 -22.073 1.00 62.88 213 LEU A N 1
ATOM 1647 C CA . LEU A 1 213 ? 23.810 12.919 -21.662 1.00 62.88 213 LEU A CA 1
ATOM 1648 C C . LEU A 1 213 ? 22.923 11.875 -20.966 1.00 62.88 213 LEU A C 1
ATOM 1650 O O . LEU A 1 213 ? 22.241 12.221 -20.001 1.00 62.88 213 LEU A O 1
ATOM 1654 N N . SER A 1 214 ? 22.964 10.607 -21.396 1.00 61.91 214 SER A N 1
ATOM 1655 C CA . SER A 1 214 ? 22.286 9.509 -20.689 1.00 61.91 214 SER A CA 1
ATOM 1656 C C . SER A 1 214 ? 22.929 9.172 -19.336 1.00 61.91 214 SER A C 1
ATOM 1658 O O . SER A 1 214 ? 22.264 8.617 -18.465 1.00 61.91 214 SER A O 1
ATOM 1660 N N . SER A 1 215 ? 24.199 9.549 -19.134 1.00 58.25 215 SER A N 1
ATOM 1661 C CA . SER A 1 215 ? 24.949 9.334 -17.886 1.00 58.25 215 SER A CA 1
ATOM 1662 C C . SER A 1 215 ? 24.935 10.548 -16.936 1.00 58.25 215 SER A C 1
ATOM 1664 O O . SER A 1 215 ? 24.999 10.379 -15.722 1.00 58.25 215 SER A O 1
ATOM 1666 N N . PHE A 1 216 ? 24.847 11.779 -17.456 1.00 53.59 216 PHE A N 1
ATOM 1667 C CA . PHE A 1 216 ? 25.122 13.023 -16.716 1.00 53.59 216 PHE A CA 1
ATOM 1668 C C . PHE A 1 216 ? 23.902 13.614 -15.993 1.00 53.59 216 PHE A C 1
ATOM 1670 O O . PHE A 1 216 ? 24.036 14.570 -15.233 1.00 53.59 216 PHE A O 1
ATOM 1677 N N . ARG A 1 217 ? 22.699 13.055 -16.169 1.00 51.56 217 ARG A N 1
ATOM 1678 C CA . ARG A 1 217 ? 21.501 13.493 -15.432 1.00 51.56 217 ARG A CA 1
ATOM 1679 C C . ARG A 1 217 ? 21.149 12.531 -14.289 1.00 51.56 217 ARG A C 1
ATOM 1681 O O . ARG A 1 217 ? 20.055 11.980 -14.243 1.00 51.56 217 ARG A O 1
ATOM 1688 N N . LEU A 1 218 ? 22.074 12.382 -13.340 1.00 46.25 218 LEU A N 1
ATOM 1689 C CA . LEU A 1 218 ? 21.813 11.878 -11.985 1.00 46.25 218 LEU A CA 1
ATOM 1690 C C . LEU A 1 218 ? 22.020 13.046 -11.009 1.00 46.25 218 LEU A C 1
ATOM 1692 O O . LEU A 1 218 ? 23.127 13.561 -10.885 1.00 46.25 218 LEU A O 1
ATOM 1696 N N . PRO A 1 219 ? 20.954 13.473 -10.316 1.00 48.50 219 PRO A N 1
ATOM 1697 C CA . PRO A 1 219 ? 20.859 12.984 -8.951 1.00 48.50 219 PRO A CA 1
ATOM 1698 C C . PRO A 1 219 ? 19.431 12.580 -8.584 1.00 48.50 219 PRO A C 1
ATOM 1700 O O . PRO A 1 219 ? 18.506 13.384 -8.651 1.00 48.50 219 PRO A O 1
ATOM 1703 N N . SER A 1 220 ? 19.278 11.348 -8.104 1.00 42.00 220 SER A N 1
ATOM 1704 C CA . SER A 1 220 ? 18.418 11.062 -6.951 1.00 42.00 220 SER A CA 1
ATOM 1705 C C . SER A 1 220 ? 18.620 9.618 -6.498 1.00 42.00 220 SER A C 1
ATOM 1707 O O . SER A 1 220 ? 17.803 8.750 -6.790 1.00 42.00 220 SER A O 1
ATOM 1709 N N . LEU A 1 221 ? 19.677 9.364 -5.723 1.00 53.53 221 LEU A N 1
ATOM 1710 C CA . LEU A 1 221 ? 19.698 8.221 -4.807 1.00 53.53 221 LEU A CA 1
ATOM 1711 C C . LEU A 1 221 ? 19.388 8.697 -3.380 1.00 53.53 221 LEU A C 1
ATOM 1713 O O . LEU A 1 221 ? 20.301 9.077 -2.655 1.00 53.53 221 LEU A O 1
ATOM 1717 N N . PRO A 1 222 ? 18.117 8.641 -2.948 1.00 49.25 222 PRO A N 1
ATOM 1718 C CA . PRO A 1 222 ? 17.775 8.648 -1.529 1.00 49.25 222 PRO A CA 1
ATOM 1719 C C . PRO A 1 222 ? 17.603 7.230 -0.945 1.00 49.25 222 PRO A C 1
ATOM 1721 O O . PRO A 1 222 ? 17.455 7.095 0.258 1.00 49.25 222 PRO A O 1
ATOM 1724 N N . GLY A 1 223 ? 17.624 6.160 -1.757 1.00 51.34 223 GLY A N 1
ATOM 1725 C CA . GLY A 1 223 ? 17.264 4.803 -1.293 1.00 51.34 223 GLY A CA 1
ATOM 1726 C C . GLY A 1 223 ? 18.397 3.948 -0.710 1.00 51.34 223 GLY A C 1
ATOM 1727 O O . GLY A 1 223 ? 18.134 3.014 0.037 1.00 51.34 223 GLY A O 1
ATOM 1728 N N . THR A 1 224 ? 19.662 4.238 -1.027 1.00 49.31 224 THR A N 1
ATOM 1729 C CA . THR A 1 224 ? 20.803 3.397 -0.602 1.00 49.31 224 THR A CA 1
ATOM 1730 C C . THR A 1 224 ? 21.494 3.887 0.669 1.00 49.31 224 THR A C 1
ATOM 1732 O O . THR A 1 224 ? 22.132 3.091 1.355 1.00 49.31 224 THR A O 1
ATOM 1735 N N . GLN A 1 225 ? 21.345 5.167 1.024 1.00 51.25 225 GLN A N 1
ATOM 1736 C CA . GLN A 1 225 ? 21.874 5.726 2.276 1.00 51.25 225 GLN A CA 1
ATOM 1737 C C . GLN A 1 225 ? 21.131 5.180 3.504 1.00 51.25 225 GLN A C 1
ATOM 1739 O O . GLN A 1 225 ? 21.751 4.878 4.519 1.00 51.25 225 GLN A O 1
ATOM 1744 N N . GLU A 1 226 ? 19.818 4.964 3.402 1.00 50.81 226 GLU A N 1
ATOM 1745 C CA . GLU A 1 226 ? 19.015 4.483 4.531 1.00 50.81 226 GLU A CA 1
ATOM 1746 C C . GLU A 1 226 ? 19.284 3.006 4.861 1.00 50.81 226 GLU A C 1
ATOM 1748 O O . GLU A 1 226 ? 19.360 2.633 6.032 1.00 50.81 226 GLU A O 1
ATOM 1753 N N . LEU A 1 227 ? 19.542 2.179 3.842 1.00 53.28 227 LEU A N 1
ATOM 1754 C CA . LEU A 1 227 ? 19.967 0.790 4.030 1.00 53.28 227 LEU A CA 1
ATOM 1755 C C . LEU A 1 227 ? 21.401 0.694 4.569 1.00 53.28 227 LEU A C 1
ATOM 1757 O O . LEU A 1 227 ? 21.667 -0.157 5.413 1.00 53.28 227 LEU A O 1
ATOM 1761 N N . ARG A 1 228 ? 22.308 1.596 4.164 1.00 50.59 228 ARG A N 1
ATOM 1762 C CA . ARG A 1 228 ? 23.678 1.645 4.703 1.00 50.59 228 ARG A CA 1
ATOM 1763 C C . ARG A 1 228 ? 23.705 2.097 6.171 1.00 50.59 228 ARG A C 1
ATOM 1765 O O . ARG A 1 228 ? 24.422 1.498 6.962 1.00 50.59 228 ARG A O 1
ATOM 1772 N N . ASN A 1 229 ? 22.884 3.077 6.552 1.00 54.09 229 ASN A N 1
ATOM 1773 C CA . ASN A 1 229 ? 22.789 3.543 7.942 1.00 54.09 229 ASN A CA 1
ATOM 1774 C C . ASN A 1 229 ? 22.097 2.532 8.868 1.00 54.09 229 ASN A C 1
ATOM 1776 O O . ASN A 1 229 ? 22.415 2.479 10.051 1.00 54.09 229 ASN A O 1
ATOM 1780 N N . LYS A 1 230 ? 21.182 1.704 8.348 1.00 59.09 230 LYS A N 1
ATOM 1781 C CA . LYS A 1 230 ? 20.606 0.584 9.111 1.00 59.09 230 LYS A CA 1
ATOM 1782 C C . LYS A 1 230 ? 21.567 -0.598 9.258 1.00 59.09 230 LYS A C 1
ATOM 1784 O O . LYS A 1 230 ? 21.501 -1.287 10.265 1.00 59.09 230 LYS A O 1
ATOM 1789 N N . LEU A 1 231 ? 22.464 -0.805 8.294 1.00 52.56 231 LEU A N 1
ATOM 1790 C CA . LEU A 1 231 ? 23.505 -1.837 8.355 1.00 52.56 231 LEU A CA 1
ATOM 1791 C C . LEU A 1 231 ? 24.731 -1.437 9.190 1.00 52.56 231 LEU A C 1
ATOM 1793 O O . LEU A 1 231 ? 25.442 -2.327 9.622 1.00 52.56 231 LEU A O 1
ATOM 1797 N N . SER A 1 232 ? 24.982 -0.145 9.444 1.00 53.56 232 SER A N 1
ATOM 1798 C CA . SER A 1 232 ? 26.057 0.297 10.358 1.00 53.56 232 SER A CA 1
ATOM 1799 C C . SER A 1 232 ? 25.616 0.421 11.826 1.00 53.56 232 SER A C 1
ATOM 1801 O O . SER A 1 232 ? 26.390 0.890 12.657 1.00 53.56 232 SER A O 1
ATOM 1803 N N . GLN A 1 233 ? 24.352 0.106 12.117 1.00 59.97 233 GLN A N 1
ATOM 1804 C CA . GLN A 1 233 ? 23.746 0.095 13.457 1.00 59.97 233 GLN A CA 1
ATOM 1805 C C . GLN A 1 233 ? 23.467 -1.346 13.942 1.00 59.97 233 GLN A C 1
ATOM 1807 O O . GLN A 1 233 ? 22.846 -1.529 14.988 1.00 59.97 233 GLN A O 1
ATOM 1812 N N . LEU A 1 234 ? 23.906 -2.348 13.169 1.00 51.50 234 LEU A N 1
ATOM 1813 C CA . LEU A 1 234 ? 24.037 -3.762 13.536 1.00 51.50 234 LEU A CA 1
ATOM 1814 C C . LEU A 1 234 ? 25.528 -4.091 13.645 1.00 51.50 234 LEU A C 1
ATOM 1816 O O . LEU A 1 234 ? 25.865 -4.929 14.506 1.00 51.50 234 LEU A O 1
#